Protein AF-A0A0D3L3Y3-F1 (afdb_monomer_lite)

Sequence (234 aa):
LKGGVHLTKD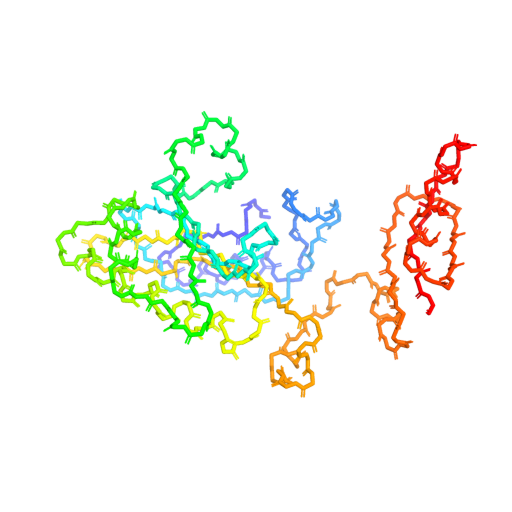PKVVGQLAKQMIGYNLTTKQTPKEGVKVNKVMVAEALNISRETYFAILMDRSCNGPVLVGSPQGGMDIEEVAASSPELIFKEQIDIMEGIKDSQAQRMAENLGFLGHLKNQAADEIKKLYNLFLKIDATQVEVNPFGETPEGQVVCFDAKINFDDNAEFRQKDIFAMDDGSENEPIENEAAKYDLKYIGLDGNIACFVNGAGLAMATCDIIFLNGGKPANFLDL

InterPro domains:
  IPR013650 ATP-grasp fold, succinyl-CoA synthetase-type [PF08442] (3-146)
  IPR013815 ATP-grasp fold, subdomain 1 [G3DSA:3.30.1490.20] (2-55)
  IPR016102 Succinyl-CoA synthetase-like [G3DSA:3.40.50.261] (185-234)
  IPR016102 Succinyl-CoA synthetase-like [SSF52210] (185-234)
  IPR017866 Succinyl-CoA synthetase, beta subunit, conserved site [PS01217] (202-227)

Structure (mmCIF, N/CA/C/O backbone):
data_AF-A0A0D3L3Y3-F1
#
_entry.id   AF-A0A0D3L3Y3-F1
#
loop_
_atom_site.group_PDB
_atom_site.id
_atom_site.type_symbol
_atom_site.label_atom_id
_atom_site.label_alt_id
_atom_site.label_comp_id
_atom_site.label_asym_id
_atom_site.label_entity_id
_atom_site.label_seq_id
_atom_site.pdbx_PDB_ins_code
_atom_site.Cartn_x
_atom_site.Cartn_y
_atom_site.Cartn_z
_atom_site.occupancy
_atom_site.B_iso_or_equiv
_atom_site.auth_seq_id
_atom_site.auth_comp_id
_atom_site.auth_asym_id
_atom_site.auth_atom_id
_atom_site.pdbx_PDB_model_num
ATOM 1 N N . LEU A 1 1 ? -10.870 18.319 -17.284 1.00 74.56 1 LEU A N 1
ATOM 2 C CA . LEU A 1 1 ? -11.394 18.369 -15.900 1.00 74.56 1 LEU A CA 1
ATOM 3 C C . LEU A 1 1 ? -10.220 18.602 -14.946 1.00 74.56 1 LEU A C 1
ATOM 5 O O . LEU A 1 1 ? -9.143 18.108 -15.248 1.00 74.56 1 LEU A O 1
ATOM 9 N N . LYS A 1 2 ? -10.368 19.374 -13.860 1.00 80.12 2 LYS A N 1
ATOM 10 C CA . LYS A 1 2 ? -9.333 19.474 -12.810 1.00 80.12 2 LYS A CA 1
ATOM 11 C C . LYS A 1 2 ? -9.750 18.575 -11.641 1.00 80.12 2 LYS A C 1
ATOM 13 O O . LYS A 1 2 ? -10.842 18.775 -11.121 1.00 80.12 2 LYS A O 1
ATOM 18 N N . GLY A 1 3 ? -8.903 17.617 -11.261 1.00 83.50 3 GLY A N 1
ATOM 19 C CA . GLY A 1 3 ? -9.153 16.660 -10.173 1.00 83.50 3 GLY A CA 1
ATOM 20 C C . GLY A 1 3 ? -9.755 15.329 -10.640 1.00 83.50 3 GLY A C 1
ATOM 21 O O . GLY A 1 3 ? -10.621 15.316 -11.517 1.00 83.50 3 GLY A O 1
ATOM 22 N N . GLY A 1 4 ? -9.281 14.223 -10.054 1.00 90.00 4 GLY A N 1
ATOM 23 C CA . GLY A 1 4 ? -9.746 12.855 -10.330 1.00 90.00 4 GLY A CA 1
ATOM 24 C C . GLY A 1 4 ? -10.924 12.390 -9.463 1.00 90.00 4 GLY A C 1
ATOM 25 O O . GLY A 1 4 ? -11.563 11.401 -9.796 1.00 90.00 4 GLY A O 1
ATOM 26 N N . VAL A 1 5 ? -11.257 13.126 -8.398 1.00 90.94 5 VAL A N 1
ATOM 27 C CA . VAL A 1 5 ? -12.323 12.788 -7.439 1.00 90.94 5 VAL A CA 1
ATOM 28 C C . VAL A 1 5 ? -13.312 13.949 -7.352 1.00 90.94 5 VAL A C 1
ATOM 30 O O . VAL A 1 5 ? -12.899 15.103 -7.234 1.00 90.94 5 VAL A O 1
ATOM 33 N N . HIS A 1 6 ? -14.614 13.659 -7.452 1.00 92.00 6 HIS A N 1
ATOM 34 C CA . HIS A 1 6 ? -15.688 14.662 -7.457 1.00 92.00 6 HIS A CA 1
ATOM 35 C C . HIS A 1 6 ? -16.877 14.191 -6.623 1.00 92.00 6 HIS A C 1
ATOM 37 O O . HIS A 1 6 ? -17.233 13.017 -6.652 1.00 92.00 6 HIS A O 1
ATOM 43 N N . LEU A 1 7 ? -17.537 15.131 -5.944 1.00 91.25 7 LEU A N 1
ATOM 44 C CA . LEU A 1 7 ? -18.747 14.884 -5.162 1.00 91.25 7 LEU A CA 1
ATOM 45 C C . LEU A 1 7 ? -19.957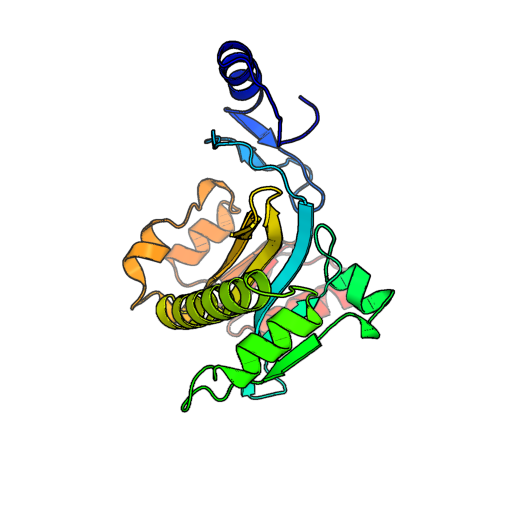 15.526 -5.843 1.00 91.25 7 LEU A C 1
ATOM 47 O O . LEU A 1 7 ? -19.914 16.685 -6.257 1.00 91.25 7 LEU A O 1
ATOM 51 N N . THR A 1 8 ? -21.061 14.790 -5.938 1.00 93.62 8 THR A N 1
ATOM 52 C CA . THR A 1 8 ? -22.335 15.311 -6.443 1.00 93.62 8 THR A CA 1
ATOM 53 C C . THR A 1 8 ? -23.510 14.579 -5.806 1.00 93.62 8 THR A C 1
ATOM 55 O O . THR A 1 8 ? -23.406 13.412 -5.443 1.00 93.62 8 THR A O 1
ATOM 58 N N . LYS A 1 9 ? -24.645 15.273 -5.692 1.00 94.56 9 LYS A N 1
ATOM 59 C CA . LYS A 1 9 ? -25.938 14.684 -5.308 1.00 94.56 9 LYS A CA 1
ATOM 60 C C . LYS A 1 9 ? -26.839 14.405 -6.516 1.00 94.56 9 LYS A C 1
ATOM 62 O O . LYS A 1 9 ? -27.894 13.803 -6.356 1.00 94.56 9 LYS A O 1
ATOM 67 N N . ASP A 1 10 ? -26.450 14.862 -7.709 1.00 96.50 10 ASP A N 1
ATOM 68 C CA . ASP A 1 10 ? -27.207 14.675 -8.949 1.00 96.50 10 ASP A CA 1
ATOM 69 C C . ASP A 1 10 ? -26.568 13.569 -9.812 1.00 96.50 10 ASP A C 1
ATOM 71 O O . ASP A 1 10 ? -25.463 13.769 -10.337 1.00 96.50 10 ASP A O 1
ATOM 75 N N . PRO A 1 11 ? -27.261 12.431 -10.031 1.00 95.88 11 PRO A N 1
ATOM 76 C CA . PRO A 1 11 ? -26.793 11.358 -10.908 1.00 95.88 11 PRO A CA 1
ATOM 77 C C . PRO A 1 11 ? -26.492 11.808 -12.344 1.00 95.88 11 PRO A C 1
ATOM 79 O O . PRO A 1 11 ? -25.648 11.217 -13.016 1.00 95.88 11 PRO A O 1
ATOM 82 N N . LYS A 1 12 ? -27.140 12.870 -12.843 1.00 96.00 12 LYS A N 1
ATOM 83 C CA . LYS A 1 12 ? -26.865 13.392 -14.192 1.00 96.00 12 LYS A CA 1
ATOM 84 C C . LYS A 1 12 ? -25.468 13.996 -14.291 1.00 96.00 12 LYS A C 1
ATOM 86 O O . LYS A 1 12 ? -24.805 13.836 -15.316 1.00 96.00 12 LYS A O 1
ATOM 91 N N . VAL A 1 13 ? -25.014 14.660 -13.229 1.00 96.44 13 VAL A N 1
ATOM 92 C CA . VAL A 1 13 ? -23.669 15.248 -13.156 1.00 96.44 13 VAL A CA 1
ATOM 93 C C . VAL A 1 13 ? -22.605 14.150 -13.155 1.00 96.44 13 VAL A C 1
ATOM 95 O O . VAL A 1 13 ? -21.574 14.322 -13.800 1.00 96.44 13 VAL A O 1
ATOM 98 N N . VAL A 1 14 ? -22.878 12.990 -12.540 1.00 96.69 14 VAL A N 1
ATOM 99 C CA . VAL A 1 14 ? -21.970 11.826 -12.578 1.00 96.69 14 VAL A CA 1
ATOM 100 C C . VAL A 1 14 ? -21.644 11.441 -14.022 1.00 96.69 14 VAL A C 1
ATOM 102 O O . VAL A 1 14 ? -20.475 11.355 -14.386 1.00 96.69 14 VAL A O 1
ATOM 105 N N . GLY A 1 15 ? -22.662 11.295 -14.878 1.00 95.56 15 GLY A N 1
ATOM 106 C CA . GLY A 1 15 ? -22.459 10.954 -16.291 1.00 95.56 15 GLY A CA 1
ATOM 107 C C . GLY A 1 15 ? -21.675 12.016 -17.073 1.00 95.56 15 GLY A C 1
ATOM 108 O O . GLY A 1 15 ? -20.871 11.681 -17.943 1.00 95.56 15 GLY A O 1
ATOM 109 N N . GLN A 1 16 ? -21.866 13.300 -16.751 1.00 96.50 16 GLN A N 1
ATOM 110 C CA . GLN A 1 16 ? -21.129 14.401 -17.381 1.00 96.50 16 GLN A CA 1
ATOM 111 C C . GLN A 1 16 ? -19.646 14.398 -16.995 1.00 96.50 16 GLN A C 1
ATOM 113 O O . GLN A 1 16 ? -18.797 14.590 -17.866 1.00 96.50 16 GLN A O 1
ATOM 118 N N . LEU A 1 17 ? -19.340 14.162 -15.716 1.00 96.75 17 LEU A N 1
ATOM 119 C CA . LEU A 1 17 ? -17.971 14.076 -15.206 1.00 96.75 17 LEU A CA 1
ATOM 120 C C . LEU A 1 17 ? -17.265 12.824 -15.730 1.00 96.75 17 LEU A C 1
ATOM 122 O O . LEU A 1 17 ? -16.177 12.938 -16.289 1.00 96.75 17 LEU A O 1
ATOM 126 N N . ALA A 1 18 ? -17.914 11.658 -15.653 1.00 96.81 18 ALA A N 1
ATOM 127 C CA . ALA A 1 18 ? -17.366 10.393 -16.139 1.00 96.81 18 ALA A CA 1
ATOM 128 C C . ALA A 1 18 ? -16.990 10.462 -17.628 1.00 96.81 18 ALA A C 1
ATOM 130 O O . ALA A 1 18 ? -15.929 9.982 -18.022 1.00 96.81 18 ALA A O 1
ATOM 131 N N . LYS A 1 19 ? -17.802 11.139 -18.453 1.00 96.31 19 LYS A N 1
ATOM 132 C CA . LYS A 1 19 ? -17.510 11.358 -19.880 1.00 96.31 19 LYS A CA 1
ATOM 133 C C . LYS A 1 19 ? -16.250 12.202 -20.126 1.00 96.31 19 LYS A C 1
ATOM 135 O O . LYS A 1 19 ? -15.656 12.097 -21.191 1.00 96.31 19 LYS A O 1
ATOM 140 N N . GLN A 1 20 ? -15.860 13.048 -19.174 1.00 96.06 20 GLN A N 1
ATOM 141 C CA . GLN A 1 20 ? -14.632 13.850 -19.239 1.00 96.06 20 GLN A CA 1
ATOM 142 C C . GLN A 1 20 ? -13.426 13.161 -18.582 1.00 96.06 20 GLN A C 1
ATOM 144 O O . GLN A 1 20 ? -12.341 13.740 -18.574 1.00 96.06 20 GLN A O 1
ATOM 149 N N . MET A 1 21 ? -13.622 11.974 -18.004 1.00 95.50 21 MET A N 1
ATOM 150 C CA . MET A 1 21 ? -12.576 11.173 -17.369 1.00 95.50 21 MET A CA 1
ATOM 151 C C . MET A 1 21 ? -12.223 9.965 -18.234 1.00 95.50 21 MET A C 1
ATOM 153 O O . MET A 1 21 ? -11.079 9.830 -18.652 1.00 95.50 21 MET A O 1
ATOM 157 N N . ILE A 1 22 ? -13.208 9.119 -18.550 1.00 95.31 22 ILE A N 1
ATOM 158 C CA . ILE A 1 22 ? -12.986 7.865 -19.275 1.00 95.31 22 ILE A CA 1
ATOM 159 C C . ILE A 1 22 ? -12.417 8.157 -20.668 1.00 95.31 22 ILE A C 1
ATOM 161 O O . ILE A 1 22 ? -13.007 8.903 -21.452 1.00 95.31 22 ILE A O 1
ATOM 165 N N . GLY A 1 23 ? -11.279 7.538 -20.977 1.00 91.88 23 GLY A N 1
ATOM 166 C CA . GLY A 1 23 ? -10.549 7.691 -22.234 1.00 91.88 23 GLY A CA 1
ATOM 167 C C . GLY A 1 23 ? -9.532 8.836 -22.255 1.00 91.88 23 GLY A C 1
ATOM 168 O O . GLY A 1 23 ? -8.803 8.947 -23.240 1.00 91.88 23 GLY A O 1
ATOM 169 N N . TYR A 1 24 ? -9.454 9.650 -21.199 1.00 93.31 24 TYR A N 1
ATOM 170 C CA . TYR A 1 24 ? -8.456 10.711 -21.031 1.00 93.31 24 TYR A CA 1
ATOM 171 C C . TYR A 1 24 ? -7.352 10.285 -20.053 1.00 93.31 24 TYR A C 1
ATOM 173 O O . TYR A 1 24 ? -7.537 9.353 -19.273 1.00 93.31 24 TYR A O 1
ATOM 181 N N . ASN A 1 25 ? -6.216 10.988 -20.072 1.00 91.81 25 ASN A N 1
ATOM 182 C CA . ASN A 1 25 ? -5.120 10.742 -19.134 1.00 91.81 25 ASN A CA 1
ATOM 183 C C . ASN A 1 25 ? -5.261 11.602 -17.867 1.00 91.81 25 ASN A C 1
ATOM 185 O O . ASN A 1 25 ? -5.532 12.804 -17.951 1.00 91.81 25 ASN A O 1
ATOM 189 N N . LEU A 1 26 ? -5.047 10.992 -16.700 1.00 91.75 26 LEU A N 1
ATOM 190 C CA . LEU A 1 26 ? -4.962 11.644 -15.397 1.00 91.75 26 LEU A CA 1
ATOM 191 C C . LEU A 1 26 ? -3.494 11.781 -14.983 1.00 91.75 26 LEU A C 1
ATOM 193 O O . LEU A 1 26 ? -2.796 10.786 -14.822 1.00 91.75 26 LEU A O 1
ATOM 197 N N . THR A 1 27 ? -3.044 13.015 -14.768 1.00 91.44 27 THR A N 1
ATOM 198 C CA . THR A 1 27 ? -1.709 13.306 -14.229 1.00 91.44 27 THR A CA 1
ATOM 199 C C . THR A 1 27 ? -1.819 13.674 -12.751 1.00 91.44 27 THR A C 1
ATOM 201 O O . THR A 1 27 ? -2.575 14.582 -12.390 1.00 91.44 27 THR A O 1
ATOM 204 N N . THR A 1 28 ? -1.054 13.001 -11.894 1.00 88.06 28 THR A N 1
ATOM 205 C CA . THR A 1 28 ? -0.918 13.295 -10.459 1.00 88.06 28 THR A CA 1
ATOM 206 C C . THR A 1 28 ? 0.550 13.567 -10.111 1.00 88.06 28 THR A C 1
ATOM 208 O O . THR A 1 28 ? 1.414 13.575 -10.985 1.00 88.06 28 THR A O 1
ATOM 211 N N . LYS A 1 29 ? 0.858 13.801 -8.828 1.00 82.69 29 LYS A N 1
ATOM 212 C CA . LYS A 1 29 ? 2.252 13.907 -8.358 1.00 82.69 29 LYS A CA 1
ATOM 213 C C . LYS A 1 29 ? 3.031 12.585 -8.478 1.00 82.69 29 LYS A C 1
ATOM 215 O O . LYS A 1 29 ? 4.252 12.623 -8.436 1.00 82.69 29 LYS A O 1
ATOM 220 N N . GLN A 1 30 ? 2.330 11.454 -8.589 1.00 79.88 30 GLN A N 1
ATOM 221 C CA . GLN A 1 30 ? 2.894 10.098 -8.562 1.00 79.88 30 GLN A CA 1
ATOM 222 C C . GLN A 1 30 ? 2.880 9.407 -9.937 1.00 79.88 30 GLN A C 1
ATOM 224 O O . GLN A 1 30 ? 3.354 8.285 -10.053 1.00 79.88 30 GLN A O 1
ATOM 229 N N . THR A 1 31 ? 2.334 10.043 -10.977 1.00 83.00 31 THR A N 1
ATOM 230 C CA . THR A 1 31 ? 2.311 9.488 -12.341 1.00 83.00 31 THR A CA 1
ATOM 231 C C . THR A 1 31 ? 3.418 10.095 -13.207 1.00 83.00 31 THR A C 1
ATOM 233 O O . THR A 1 31 ? 3.845 11.223 -12.935 1.00 83.00 31 THR A O 1
ATOM 236 N N . PRO A 1 32 ? 3.797 9.446 -14.324 1.00 82.56 32 PRO A N 1
ATOM 237 C CA . PRO A 1 32 ? 4.567 10.084 -15.390 1.00 82.56 32 PRO A CA 1
ATOM 238 C C . PRO A 1 32 ? 3.917 11.384 -15.896 1.00 82.56 32 PRO A C 1
ATOM 240 O O . PRO A 1 32 ? 2.736 11.660 -15.646 1.00 82.56 32 PRO A O 1
ATOM 243 N N . LYS A 1 33 ? 4.676 12.203 -16.637 1.00 86.38 33 LYS A N 1
ATOM 244 C CA . LYS A 1 33 ? 4.215 13.528 -17.109 1.00 86.38 33 LYS A CA 1
ATOM 245 C C . LYS A 1 33 ? 3.010 13.425 -18.046 1.00 86.38 33 LYS A C 1
ATOM 247 O O . LYS A 1 33 ? 2.129 14.280 -18.023 1.00 86.38 33 LYS A O 1
ATOM 252 N N . GLU A 1 34 ? 2.976 12.375 -18.848 1.00 84.31 34 GLU A N 1
ATOM 253 C CA . GLU A 1 34 ? 1.910 11.990 -19.768 1.00 84.31 34 GLU A CA 1
ATOM 254 C C . GLU A 1 34 ? 0.626 11.533 -19.057 1.00 84.31 34 GLU A C 1
ATOM 256 O O . GLU A 1 34 ? -0.438 11.496 -19.684 1.00 84.31 34 GLU A O 1
ATOM 261 N N . GLY A 1 35 ? 0.701 11.259 -17.750 1.00 88.50 35 GLY A N 1
ATOM 262 C CA . GLY A 1 35 ? -0.396 10.734 -16.949 1.00 88.50 35 GLY A CA 1
ATOM 263 C C . GLY A 1 35 ? -0.787 9.309 -17.333 1.00 88.50 35 GLY A C 1
ATOM 264 O O . GLY A 1 35 ? -0.177 8.670 -18.184 1.00 88.50 35 GLY A O 1
ATOM 265 N N . VAL A 1 36 ? -1.850 8.829 -16.703 1.00 86.88 36 VAL A N 1
ATOM 266 C CA . VAL A 1 36 ? -2.345 7.459 -16.841 1.00 86.88 36 VAL A CA 1
ATOM 267 C C . VAL A 1 36 ? -3.725 7.469 -17.483 1.00 86.88 36 VAL A C 1
ATOM 269 O O . VAL A 1 36 ? -4.587 8.262 -17.095 1.00 86.88 36 VAL A O 1
ATOM 272 N N . LYS A 1 37 ? -3.954 6.610 -18.480 1.00 89.38 37 LYS A N 1
ATOM 273 C CA . LYS A 1 37 ? -5.231 6.555 -19.197 1.00 89.38 37 LYS A CA 1
ATOM 274 C C . LYS A 1 37 ? -6.336 5.981 -18.310 1.00 89.38 37 LYS A C 1
ATOM 276 O O . LYS A 1 37 ? -6.319 4.812 -17.953 1.00 89.38 37 LYS A O 1
ATOM 281 N N . VAL A 1 38 ? -7.372 6.772 -18.052 1.00 91.81 38 VAL A N 1
ATOM 282 C CA . VAL A 1 38 ? -8.512 6.354 -17.231 1.00 91.81 38 VAL A CA 1
ATOM 283 C C . VAL A 1 38 ? -9.458 5.478 -18.052 1.00 91.81 38 VAL A C 1
ATOM 285 O O . VAL A 1 38 ? -10.189 5.969 -18.914 1.00 91.81 38 VAL A O 1
ATOM 288 N N . ASN A 1 39 ? -9.483 4.173 -17.780 1.00 90.69 39 ASN A N 1
ATOM 289 C CA . ASN A 1 39 ? -10.382 3.227 -18.459 1.00 90.69 39 ASN A CA 1
ATOM 290 C C . ASN A 1 39 ? -11.685 2.968 -17.684 1.00 90.69 39 ASN A C 1
ATOM 292 O O . ASN A 1 39 ? -12.705 2.610 -18.276 1.00 90.69 39 ASN A O 1
ATOM 296 N N . LYS A 1 40 ? -11.659 3.148 -16.362 1.00 93.19 40 LYS A N 1
ATOM 297 C CA . LYS A 1 40 ? -12.774 2.878 -15.447 1.00 93.19 40 LYS A CA 1
ATOM 298 C C . LYS A 1 40 ? -12.907 4.028 -14.449 1.00 93.19 40 LYS A C 1
ATOM 300 O O . LYS A 1 40 ? -11.932 4.709 -14.151 1.00 93.19 40 LYS A O 1
ATOM 305 N N . VAL A 1 41 ? -14.115 4.231 -13.930 1.00 94.81 41 VAL A N 1
ATOM 306 C CA . VAL A 1 41 ? -14.386 5.153 -12.816 1.00 94.81 41 VAL A CA 1
ATOM 307 C C . VAL A 1 41 ? -15.239 4.439 -11.777 1.00 94.81 41 VAL A C 1
ATOM 309 O O . VAL A 1 41 ? -16.126 3.661 -12.133 1.00 94.81 41 VAL A O 1
ATOM 312 N N . MET A 1 42 ? -14.983 4.712 -10.501 1.00 95.31 42 MET A N 1
ATOM 313 C CA . MET A 1 42 ? -15.793 4.213 -9.396 1.00 95.31 42 MET A CA 1
ATOM 314 C C . MET A 1 42 ? -16.876 5.238 -9.045 1.00 95.31 42 MET A C 1
ATOM 316 O O . MET A 1 42 ? -16.590 6.423 -8.890 1.00 95.31 42 MET A O 1
ATOM 320 N N . VAL A 1 43 ? -18.123 4.781 -8.918 1.00 95.38 43 VAL A N 1
ATOM 321 C CA . VAL A 1 43 ? -19.237 5.578 -8.388 1.00 95.38 43 VAL A CA 1
ATOM 322 C C . VAL A 1 43 ? -19.658 4.936 -7.078 1.00 95.38 43 VAL A C 1
ATOM 324 O O . VAL A 1 43 ? -20.195 3.831 -7.076 1.00 95.38 43 VAL A O 1
ATOM 327 N N . ALA A 1 44 ? -19.379 5.624 -5.977 1.00 92.31 44 ALA A N 1
ATOM 328 C CA . ALA A 1 44 ? -19.600 5.133 -4.627 1.00 92.31 44 ALA A CA 1
ATOM 329 C C . ALA A 1 44 ? -20.472 6.104 -3.826 1.00 92.31 44 ALA A C 1
ATOM 331 O O . ALA A 1 44 ? -20.651 7.268 -4.198 1.00 92.31 44 ALA A O 1
ATOM 332 N N . GLU A 1 45 ? -21.016 5.610 -2.718 1.00 91.62 45 GLU A N 1
ATOM 333 C CA . GLU A 1 45 ? -21.609 6.467 -1.700 1.00 91.62 45 GLU A CA 1
ATOM 334 C C . GLU A 1 45 ? -20.536 7.393 -1.112 1.00 91.62 45 GLU A C 1
ATOM 336 O O . GLU A 1 45 ? -19.452 6.953 -0.733 1.00 91.62 45 GLU A O 1
ATOM 341 N N . ALA A 1 46 ? -20.842 8.689 -1.045 1.00 88.62 46 ALA A N 1
ATOM 342 C CA . ALA A 1 46 ? -19.985 9.661 -0.387 1.00 88.62 46 ALA A CA 1
ATOM 343 C C . ALA A 1 46 ? -20.263 9.645 1.119 1.00 88.62 46 ALA A C 1
ATOM 345 O O . ALA A 1 46 ? -21.225 10.257 1.587 1.00 88.62 46 ALA A O 1
ATOM 346 N N . LEU A 1 47 ? -19.416 8.942 1.864 1.00 89.88 47 LEU A N 1
ATOM 347 C CA . LEU A 1 47 ? -19.444 8.955 3.320 1.00 89.88 47 LEU A CA 1
ATOM 348 C C . LEU A 1 47 ? -18.789 10.235 3.841 1.00 89.88 47 LEU A C 1
ATOM 350 O O . LEU A 1 47 ? -17.732 10.650 3.365 1.00 89.88 47 LEU A O 1
ATOM 354 N N . ASN A 1 48 ? -19.423 10.870 4.826 1.00 90.25 48 ASN A N 1
ATOM 355 C CA . ASN A 1 48 ? -18.798 11.986 5.526 1.00 90.25 48 ASN A CA 1
ATOM 356 C C . ASN A 1 48 ? -17.688 11.456 6.429 1.00 90.25 48 ASN A C 1
ATOM 358 O O . ASN A 1 48 ? -17.863 10.434 7.093 1.00 90.25 48 ASN A O 1
ATOM 362 N N . ILE A 1 49 ? -16.591 12.202 6.506 1.00 91.38 49 ILE A N 1
ATOM 363 C CA . ILE A 1 49 ? -15.464 11.868 7.366 1.00 91.38 49 ILE A CA 1
ATOM 364 C C . ILE A 1 49 ? -15.431 12.875 8.512 1.00 91.38 49 ILE A C 1
ATOM 366 O O . ILE A 1 49 ? -15.293 14.078 8.290 1.00 91.38 49 ILE A O 1
ATOM 370 N N . SER A 1 50 ? -15.631 12.399 9.740 1.00 93.12 50 SER A N 1
ATOM 371 C CA . SER A 1 50 ? -15.529 13.224 10.947 1.00 93.12 50 SER A CA 1
ATOM 372 C C . SER A 1 50 ? -14.088 13.311 11.448 1.00 93.12 50 SER A C 1
ATOM 374 O O . SER A 1 50 ? -13.711 14.321 12.046 1.00 93.12 50 SER A O 1
ATOM 376 N N . ARG A 1 51 ? -13.283 12.270 11.198 1.00 93.75 51 ARG A N 1
ATOM 377 C CA . ARG A 1 51 ? -11.881 12.192 11.613 1.00 93.75 51 ARG A CA 1
ATOM 378 C C . ARG A 1 51 ? -11.083 11.270 10.699 1.00 93.75 51 ARG A C 1
ATOM 380 O O . ARG A 1 51 ? -11.545 10.179 10.376 1.00 93.75 51 ARG A O 1
ATOM 387 N N . GLU A 1 52 ? -9.878 11.698 10.340 1.00 95.75 52 GLU A N 1
ATOM 388 C CA . GLU A 1 52 ? -8.958 10.977 9.456 1.00 95.75 52 GLU A CA 1
ATOM 389 C C . GLU A 1 52 ? -7.689 10.596 10.211 1.00 95.75 52 GLU A C 1
ATOM 391 O O . GLU A 1 52 ? -7.094 11.421 10.902 1.00 95.75 52 GLU A O 1
ATOM 396 N N . THR A 1 53 ? -7.268 9.344 10.064 1.00 98.12 53 THR A N 1
ATOM 397 C CA . THR A 1 53 ? -5.995 8.826 10.570 1.00 98.12 53 THR A CA 1
ATOM 398 C C . THR A 1 53 ? -5.281 8.066 9.459 1.00 98.12 53 THR A C 1
ATOM 400 O O . THR A 1 53 ? -5.881 7.733 8.433 1.00 98.12 53 THR A O 1
ATOM 403 N N . TYR A 1 54 ? -3.999 7.803 9.659 1.00 98.38 54 TYR A N 1
ATOM 404 C CA . TYR A 1 54 ? -3.206 6.939 8.800 1.00 98.38 54 TYR A CA 1
ATOM 405 C C . TYR A 1 54 ? -2.998 5.591 9.487 1.00 98.38 54 TYR A C 1
ATOM 407 O O . TYR A 1 54 ? -2.641 5.545 10.669 1.00 98.38 54 TYR A O 1
ATOM 415 N N . PHE A 1 55 ? -3.151 4.497 8.744 1.00 98.62 55 PHE A N 1
ATOM 416 C CA . PHE A 1 55 ? -2.812 3.163 9.222 1.00 98.62 55 PHE A CA 1
ATOM 417 C C . PHE A 1 55 ? -2.176 2.329 8.112 1.00 98.62 55 PHE A C 1
ATOM 419 O O . PHE A 1 55 ? -2.689 2.273 7.001 1.00 98.62 55 PHE A O 1
ATOM 426 N N . ALA A 1 56 ? -1.092 1.628 8.426 1.00 98.62 56 ALA A N 1
ATOM 427 C CA . ALA A 1 56 ? -0.463 0.681 7.524 1.00 98.62 56 ALA A CA 1
ATOM 428 C C . ALA A 1 56 ? 0.086 -0.549 8.253 1.00 98.62 56 ALA A C 1
ATOM 430 O O . ALA A 1 56 ? 0.380 -0.526 9.449 1.00 98.62 56 ALA A O 1
ATOM 431 N N . ILE A 1 57 ? 0.255 -1.626 7.495 1.00 98.81 57 ILE A N 1
ATOM 432 C CA . ILE A 1 57 ? 0.906 -2.871 7.897 1.00 98.81 57 ILE A CA 1
ATOM 433 C C . ILE A 1 57 ? 1.954 -3.180 6.840 1.00 98.81 57 ILE A C 1
ATOM 435 O O . ILE A 1 57 ? 1.626 -3.200 5.656 1.00 98.81 57 ILE A O 1
ATOM 439 N N . LEU A 1 58 ? 3.193 -3.435 7.251 1.00 98.38 58 LEU A N 1
ATOM 440 C CA . LEU A 1 58 ? 4.261 -3.860 6.346 1.00 98.38 58 LEU A CA 1
ATOM 441 C C . LEU A 1 58 ? 5.196 -4.870 7.015 1.00 98.38 58 LEU A C 1
ATOM 443 O O . LEU A 1 58 ? 5.237 -4.972 8.243 1.00 98.38 58 LEU A O 1
ATOM 447 N N . MET A 1 59 ? 5.979 -5.593 6.212 1.00 96.94 59 MET A N 1
ATOM 448 C CA . MET A 1 59 ? 7.106 -6.384 6.720 1.00 96.94 59 MET A CA 1
ATOM 449 C C . MET A 1 59 ? 8.307 -5.474 7.012 1.00 96.94 59 MET A C 1
ATOM 451 O O . MET A 1 59 ? 8.954 -4.968 6.092 1.00 96.94 59 MET A O 1
ATOM 455 N N . ASP A 1 60 ? 8.645 -5.287 8.289 1.00 94.94 60 ASP A N 1
ATOM 456 C CA . ASP A 1 60 ? 9.793 -4.477 8.698 1.00 94.94 60 ASP A CA 1
ATOM 457 C C . ASP A 1 60 ? 11.071 -5.326 8.723 1.00 94.94 60 ASP A C 1
ATOM 459 O O . ASP A 1 60 ? 11.219 -6.275 9.501 1.00 94.94 60 ASP A O 1
ATOM 463 N N . ARG A 1 61 ? 12.029 -4.955 7.870 1.00 92.56 61 ARG A N 1
ATOM 464 C CA . ARG A 1 61 ? 13.314 -5.657 7.730 1.00 92.56 61 ARG A CA 1
ATOM 465 C C . ARG A 1 61 ? 14.220 -5.533 8.957 1.00 92.56 61 ARG A C 1
ATOM 467 O O . ARG A 1 61 ? 15.073 -6.388 9.156 1.00 92.56 61 ARG A O 1
ATOM 474 N N . SER A 1 62 ? 14.062 -4.490 9.768 1.00 93.75 62 SER A N 1
ATOM 475 C CA . SER A 1 62 ? 14.860 -4.297 10.986 1.00 93.75 62 SER A CA 1
ATOM 476 C C . SER A 1 62 ? 14.334 -5.157 12.134 1.00 93.75 62 SER A C 1
ATOM 478 O O . SER A 1 62 ? 15.106 -5.601 12.981 1.00 93.75 62 SER A O 1
ATOM 480 N N . CYS A 1 63 ? 13.021 -5.395 12.155 1.00 92.25 63 CYS A N 1
ATOM 481 C CA . CYS A 1 63 ? 12.346 -6.167 13.198 1.00 92.25 63 CYS A CA 1
ATOM 482 C C . CYS A 1 63 ? 12.147 -7.644 12.821 1.00 92.25 63 CYS A C 1
ATOM 484 O O . CYS A 1 63 ? 11.809 -8.446 13.685 1.00 92.25 63 CYS A O 1
ATOM 486 N N . ASN A 1 64 ? 12.388 -8.010 11.556 1.00 96.00 64 ASN A N 1
ATOM 487 C CA . ASN A 1 64 ? 12.185 -9.352 11.000 1.00 96.00 64 ASN A CA 1
ATOM 488 C C . ASN A 1 64 ? 10.742 -9.863 11.142 1.00 96.00 64 ASN A C 1
ATOM 490 O O . ASN A 1 64 ? 10.517 -11.040 11.423 1.00 96.00 64 ASN A O 1
ATOM 494 N N . GLY A 1 65 ? 9.758 -8.987 10.947 1.00 96.94 65 GLY A N 1
ATOM 495 C CA . GLY A 1 65 ? 8.353 -9.367 11.052 1.00 96.94 65 GLY A CA 1
ATOM 496 C C . GLY A 1 65 ? 7.384 -8.242 10.697 1.00 96.94 65 GLY A C 1
ATOM 497 O O . GLY A 1 65 ? 7.816 -7.131 10.372 1.00 96.94 65 GLY A O 1
ATOM 498 N N . PRO A 1 66 ? 6.069 -8.518 10.749 1.00 98.56 66 PRO A N 1
ATOM 499 C CA . PRO A 1 66 ? 5.055 -7.511 10.487 1.00 98.56 66 PRO A CA 1
ATOM 500 C C . PRO A 1 66 ? 5.096 -6.388 11.529 1.00 98.56 66 PRO A C 1
ATOM 502 O O . PRO A 1 66 ? 5.225 -6.633 12.731 1.00 98.56 66 PRO A O 1
ATOM 505 N N . VAL A 1 67 ? 4.921 -5.151 11.077 1.00 98.69 67 VAL A N 1
ATOM 506 C CA . VAL A 1 67 ? 4.794 -3.970 11.935 1.00 98.69 67 VAL A CA 1
ATOM 507 C C . VAL A 1 67 ? 3.548 -3.201 11.532 1.00 98.69 67 VAL A C 1
ATOM 509 O O . VAL A 1 67 ? 3.348 -2.901 10.355 1.00 98.69 67 VAL A O 1
ATOM 512 N N . LEU A 1 68 ? 2.719 -2.868 12.520 1.00 98.75 68 LEU A N 1
ATOM 513 C CA . LEU A 1 68 ? 1.669 -1.870 12.353 1.00 98.75 68 LEU A CA 1
ATOM 514 C C . LEU A 1 68 ? 2.311 -0.492 12.473 1.00 98.75 68 LEU A C 1
ATOM 516 O O . LEU A 1 68 ? 3.031 -0.240 13.440 1.00 98.75 68 LEU A O 1
ATOM 520 N N . VAL A 1 69 ? 2.017 0.402 11.541 1.00 98.56 69 VAL A N 1
ATOM 521 C CA . VAL A 1 69 ? 2.426 1.806 11.569 1.00 98.56 69 VAL A CA 1
ATOM 522 C C . VAL A 1 69 ? 1.166 2.654 11.531 1.00 98.56 69 VAL A C 1
ATOM 524 O O . VAL A 1 69 ? 0.301 2.434 10.692 1.00 98.56 69 VAL A O 1
ATOM 527 N N . GLY A 1 70 ? 1.037 3.613 12.439 1.00 98.44 70 GLY A N 1
ATOM 528 C CA . GLY A 1 70 ? -0.155 4.446 12.514 1.00 98.44 70 GLY A CA 1
ATOM 529 C C . GLY A 1 70 ? 0.149 5.874 12.930 1.00 98.44 70 GLY A C 1
ATOM 530 O O . GLY A 1 70 ? 1.089 6.113 13.687 1.00 98.44 70 GLY A O 1
ATOM 531 N N . SER A 1 71 ? -0.666 6.815 12.459 1.00 98.50 71 SER A N 1
ATOM 532 C CA . SER A 1 71 ? -0.629 8.206 12.906 1.00 98.50 71 SER A CA 1
ATOM 533 C C . SER A 1 71 ? -2.033 8.789 13.062 1.00 98.50 71 SER A C 1
ATOM 535 O O . SER A 1 71 ? -2.871 8.582 12.183 1.00 98.50 71 SER A O 1
ATOM 537 N N . PRO A 1 72 ? -2.314 9.568 14.125 1.00 97.50 72 PRO A N 1
ATOM 538 C CA . PRO A 1 72 ? -3.551 10.336 14.217 1.00 97.50 72 PRO A CA 1
ATOM 539 C C . PRO A 1 72 ? -3.636 11.463 13.169 1.00 97.50 72 PRO A C 1
ATOM 541 O O . PRO A 1 72 ? -4.699 12.061 13.035 1.00 97.50 72 PRO A O 1
ATOM 544 N N . GLN A 1 73 ? -2.553 11.763 12.437 1.00 93.75 73 GLN A N 1
ATOM 545 C CA . GLN A 1 73 ? -2.561 12.662 11.280 1.00 93.75 73 GLN A CA 1
ATOM 546 C C . GLN A 1 73 ? -2.786 11.863 9.987 1.00 93.75 73 GLN A C 1
ATOM 548 O O . GLN A 1 73 ? -1.841 11.358 9.386 1.00 93.75 73 GLN A O 1
ATOM 553 N N . GLY A 1 74 ? -4.051 11.718 9.584 1.00 89.94 74 GLY A N 1
ATOM 554 C CA . GLY A 1 74 ? -4.435 11.129 8.295 1.00 89.94 74 GLY A CA 1
ATOM 555 C C . GLY A 1 74 ? -4.608 12.159 7.177 1.00 89.94 74 GLY A C 1
ATOM 556 O O . GLY A 1 74 ? -4.512 13.364 7.405 1.00 89.94 74 GLY A O 1
ATOM 557 N N . GLY A 1 75 ? -4.882 11.677 5.962 1.00 83.75 75 GLY A N 1
ATOM 558 C CA . GLY A 1 75 ? -5.197 12.521 4.801 1.00 83.75 75 GLY A CA 1
ATOM 559 C C . GLY A 1 75 ? -3.987 13.227 4.175 1.00 83.75 75 GLY A C 1
ATOM 560 O O . GLY A 1 75 ? -4.147 14.074 3.295 1.00 83.75 75 GLY A O 1
ATOM 561 N N . MET A 1 76 ? -2.775 12.884 4.615 1.00 86.12 76 MET A N 1
ATOM 562 C CA . MET A 1 76 ? -1.510 13.422 4.114 1.00 86.12 76 MET A CA 1
ATOM 563 C C . MET A 1 76 ? -0.470 12.321 3.907 1.00 86.12 76 MET A C 1
ATOM 565 O O . MET A 1 76 ? -0.706 11.164 4.256 1.00 86.12 76 MET A O 1
ATOM 569 N N . ASP A 1 77 ? 0.651 12.698 3.294 1.00 87.94 77 ASP A N 1
ATOM 570 C CA . ASP A 1 77 ? 1.775 11.808 3.011 1.00 87.94 77 ASP A CA 1
ATOM 571 C C . ASP A 1 77 ? 2.471 11.404 4.315 1.00 87.94 77 ASP A C 1
ATOM 573 O O . ASP A 1 77 ? 2.816 12.267 5.131 1.00 87.94 77 ASP A O 1
ATOM 577 N N . ILE A 1 78 ? 2.664 10.106 4.547 1.00 91.44 78 ILE A N 1
ATOM 578 C CA . ILE A 1 78 ? 3.179 9.633 5.839 1.00 91.44 78 ILE A CA 1
ATOM 579 C C . ILE A 1 78 ? 4.655 9.997 6.026 1.00 91.44 78 ILE A C 1
ATOM 581 O O . ILE A 1 78 ? 5.107 10.240 7.146 1.00 91.44 78 ILE A O 1
ATOM 585 N N . GLU A 1 79 ? 5.402 10.107 4.932 1.00 90.25 79 GLU A N 1
ATOM 586 C CA . GLU A 1 79 ? 6.785 10.567 4.892 1.00 90.25 79 GLU A CA 1
ATOM 587 C C . GLU A 1 79 ? 6.908 12.025 5.349 1.00 90.25 79 GLU A C 1
ATOM 589 O O . GLU A 1 79 ? 7.871 12.375 6.036 1.00 90.25 79 GLU A O 1
ATOM 594 N N . GLU A 1 80 ? 5.923 12.870 5.022 1.00 91.06 80 GLU A N 1
ATOM 595 C CA . GLU A 1 80 ? 5.869 14.255 5.495 1.00 91.06 80 GLU A CA 1
ATOM 596 C C . GLU A 1 80 ? 5.674 14.290 7.015 1.00 91.06 80 GLU A C 1
ATOM 598 O O . GLU A 1 80 ? 6.441 14.960 7.708 1.00 91.06 80 GLU A O 1
ATOM 603 N N . VAL A 1 81 ? 4.739 13.490 7.545 1.00 92.50 81 VAL A N 1
ATOM 604 C CA . VAL A 1 81 ? 4.511 13.366 8.997 1.00 92.50 81 VAL A CA 1
ATOM 605 C C . VAL A 1 81 ? 5.759 12.843 9.705 1.00 92.50 81 VAL A C 1
ATOM 607 O O . VAL A 1 81 ? 6.159 13.382 10.735 1.00 92.50 81 VAL A O 1
ATOM 610 N N . ALA A 1 82 ? 6.424 11.831 9.147 1.00 92.62 82 ALA A N 1
ATOM 611 C CA . ALA A 1 82 ? 7.654 11.288 9.714 1.00 92.62 82 ALA A CA 1
ATOM 612 C C . ALA A 1 82 ? 8.793 12.325 9.760 1.00 92.62 82 ALA A C 1
ATOM 614 O O . ALA A 1 82 ? 9.625 12.278 10.668 1.00 92.62 82 ALA A O 1
ATOM 615 N N . ALA A 1 83 ? 8.833 13.264 8.811 1.00 93.69 83 ALA A N 1
ATOM 616 C CA . ALA A 1 83 ? 9.821 14.338 8.780 1.00 93.69 83 ALA A CA 1
ATOM 617 C C . ALA A 1 83 ? 9.468 15.511 9.712 1.00 93.69 83 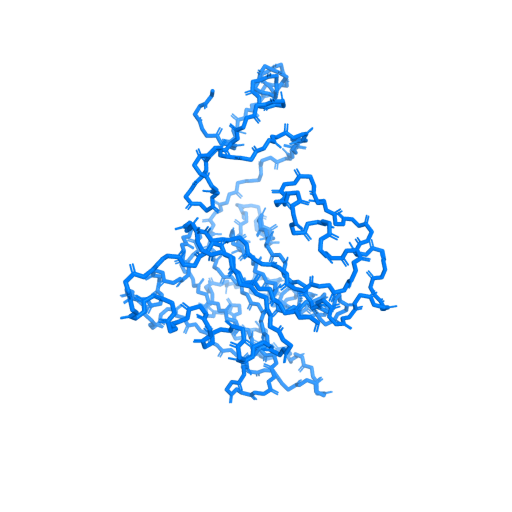ALA A C 1
ATOM 619 O O . ALA A 1 83 ? 10.363 16.071 10.348 1.00 93.69 83 ALA A O 1
ATOM 620 N N . SER A 1 84 ? 8.191 15.904 9.788 1.00 95.00 84 SER A N 1
ATOM 621 C CA . SER A 1 84 ? 7.754 17.092 10.535 1.00 95.00 84 SER A CA 1
ATOM 622 C C . SER A 1 84 ? 7.367 16.814 11.986 1.00 95.00 84 SER A C 1
ATOM 624 O O . SER A 1 84 ? 7.560 17.675 12.844 1.00 95.00 84 SER A O 1
ATOM 626 N N . SER A 1 85 ? 6.786 15.645 12.255 1.00 95.25 85 SER A N 1
ATOM 627 C CA . SER A 1 85 ? 6.175 15.271 13.538 1.00 95.25 85 SER A CA 1
ATOM 628 C C . SER A 1 85 ? 6.354 13.769 13.824 1.00 95.25 85 SER A C 1
ATOM 630 O O . SER A 1 85 ? 5.371 13.036 13.969 1.00 95.25 85 SER A O 1
ATOM 632 N N . PRO A 1 86 ? 7.606 13.271 13.899 1.00 95.31 86 PRO A N 1
ATOM 633 C CA . PRO A 1 86 ? 7.900 11.847 14.085 1.00 95.31 86 PRO A CA 1
ATOM 634 C C . PRO A 1 86 ? 7.287 11.249 15.360 1.00 95.31 86 PRO A C 1
ATOM 636 O O . PRO A 1 86 ? 7.037 10.047 15.417 1.00 95.31 86 PRO A O 1
ATOM 639 N N . GLU A 1 87 ? 7.019 12.062 16.383 1.00 97.06 87 GLU A N 1
ATOM 640 C CA . GLU A 1 87 ? 6.346 11.664 17.622 1.00 97.06 87 GLU A CA 1
ATOM 641 C C . GLU A 1 87 ? 4.884 11.241 17.428 1.00 97.06 87 GLU A C 1
ATOM 643 O O . GLU A 1 87 ? 4.315 10.591 18.305 1.00 97.06 87 GLU A O 1
ATOM 648 N N . LEU A 1 88 ? 4.281 11.592 16.289 1.00 97.38 88 LEU A N 1
ATOM 649 C CA . LEU A 1 88 ? 2.933 11.181 15.904 1.00 97.38 88 LEU A CA 1
ATOM 650 C C . LEU A 1 88 ? 2.931 9.884 15.088 1.00 97.38 88 LEU A C 1
ATOM 652 O O . LEU A 1 88 ? 1.868 9.461 14.635 1.00 97.38 88 LEU A O 1
ATOM 656 N N . ILE A 1 89 ? 4.088 9.243 14.898 1.00 98.00 89 ILE A N 1
ATOM 657 C CA . ILE A 1 89 ? 4.201 7.929 14.265 1.00 98.00 89 ILE A CA 1
ATOM 658 C C . ILE A 1 89 ? 4.322 6.857 15.345 1.00 98.00 89 ILE A C 1
ATOM 660 O O . ILE A 1 89 ? 5.339 6.724 16.027 1.00 98.00 89 ILE A O 1
ATOM 664 N N . PHE A 1 90 ? 3.291 6.032 15.455 1.00 98.56 90 PHE A N 1
ATOM 665 C CA . PHE A 1 90 ? 3.249 4.906 16.374 1.00 98.56 90 PHE A CA 1
ATOM 666 C C . PHE A 1 90 ? 3.545 3.610 15.631 1.00 98.56 90 PHE A C 1
ATOM 668 O O . PHE A 1 90 ? 3.099 3.413 14.499 1.00 98.56 90 PHE A O 1
ATOM 675 N N . LYS A 1 91 ? 4.291 2.712 16.280 1.00 98.50 91 LYS A N 1
ATOM 676 C CA . LYS A 1 91 ? 4.641 1.403 15.726 1.00 98.50 91 LYS A CA 1
ATOM 677 C C . LYS A 1 91 ? 4.345 0.287 16.717 1.00 98.50 91 LYS A C 1
ATOM 679 O O . LYS A 1 91 ? 4.705 0.392 17.885 1.00 98.50 91 LYS A O 1
ATOM 684 N N . GLU A 1 92 ? 3.752 -0.800 16.234 1.00 98.56 92 GLU A N 1
ATOM 685 C CA . GLU A 1 92 ? 3.563 -2.043 16.989 1.00 98.56 92 GLU A CA 1
ATOM 686 C C . GLU A 1 92 ? 4.181 -3.204 16.210 1.00 98.56 92 GLU A C 1
ATOM 688 O O . GLU A 1 92 ? 3.716 -3.542 15.123 1.00 98.56 92 GLU A O 1
ATOM 693 N N . GLN A 1 93 ? 5.224 -3.821 16.765 1.00 98.56 93 GLN A N 1
ATOM 694 C CA . GLN A 1 93 ? 5.811 -5.036 16.199 1.00 98.56 93 GLN A CA 1
ATOM 695 C C . GLN A 1 93 ? 4.920 -6.235 16.512 1.00 98.56 93 GLN A C 1
ATOM 697 O O . GLN A 1 93 ? 4.512 -6.422 17.662 1.00 98.56 93 GLN A O 1
ATOM 702 N N . ILE A 1 94 ? 4.634 -7.048 15.500 1.00 98.50 94 ILE A N 1
ATOM 703 C CA . ILE A 1 94 ? 3.815 -8.250 15.623 1.00 98.50 94 ILE A CA 1
ATOM 704 C C . ILE A 1 94 ? 4.702 -9.479 15.449 1.00 98.50 94 ILE A C 1
ATOM 706 O O . ILE A 1 94 ? 5.452 -9.590 14.482 1.00 98.50 94 ILE A O 1
ATOM 710 N N . ASP A 1 95 ? 4.589 -10.424 16.377 1.00 98.25 95 ASP A N 1
ATOM 711 C CA . ASP A 1 95 ? 5.176 -11.746 16.203 1.00 98.25 95 ASP A CA 1
ATOM 712 C C . ASP A 1 95 ? 4.348 -12.522 15.168 1.00 98.25 95 ASP A C 1
ATOM 714 O O . ASP A 1 95 ? 3.131 -12.656 15.305 1.00 98.25 95 ASP A O 1
ATOM 718 N N . ILE A 1 96 ? 4.992 -13.007 14.107 1.00 97.81 96 ILE A N 1
ATOM 719 C CA . ILE A 1 96 ? 4.298 -13.669 12.994 1.00 97.81 96 ILE A CA 1
ATOM 720 C C . ILE A 1 96 ? 3.735 -15.049 13.366 1.00 97.81 96 ILE A C 1
ATOM 722 O O . ILE A 1 96 ? 2.801 -15.519 12.721 1.00 97.81 96 ILE A O 1
ATOM 726 N N . MET A 1 97 ? 4.288 -15.700 14.392 1.00 97.62 97 MET A N 1
ATOM 727 C CA . MET A 1 97 ? 3.852 -17.019 14.853 1.00 97.62 97 MET A CA 1
ATOM 728 C C . MET A 1 97 ? 2.678 -16.902 15.826 1.00 97.62 97 MET A C 1
ATOM 730 O O . MET A 1 97 ? 1.759 -17.718 15.779 1.00 97.62 97 MET A O 1
ATOM 734 N N . GLU A 1 98 ? 2.695 -15.898 16.703 1.00 97.94 98 GLU A N 1
ATOM 735 C CA . GLU A 1 98 ? 1.598 -15.632 17.640 1.00 97.94 98 GLU A CA 1
ATOM 736 C C . GLU A 1 98 ? 0.428 -14.886 16.982 1.00 97.94 98 GLU A C 1
ATOM 738 O O . GLU A 1 98 ? -0.727 -15.093 17.359 1.00 97.94 98 GLU A O 1
ATOM 743 N N . GLY A 1 99 ? 0.720 -14.031 16.000 1.00 98.31 99 GLY A N 1
ATOM 744 C CA . GLY A 1 99 ? -0.247 -13.148 15.361 1.00 98.31 99 GLY A CA 1
ATOM 745 C C . GLY A 1 99 ? -0.550 -11.881 16.167 1.00 98.31 99 GLY A C 1
ATOM 746 O O . GLY A 1 99 ? -0.038 -11.651 17.267 1.00 98.31 99 GLY A O 1
ATOM 747 N N . ILE A 1 100 ? -1.407 -11.024 15.605 1.00 98.56 100 ILE A N 1
ATOM 748 C CA . ILE A 1 100 ? -1.830 -9.783 16.262 1.00 98.56 100 ILE A CA 1
ATOM 749 C C . ILE A 1 100 ? -2.637 -10.065 17.538 1.00 98.56 100 ILE A C 1
ATOM 751 O O . ILE A 1 100 ? -3.637 -10.784 17.528 1.00 98.56 100 ILE A O 1
ATOM 755 N N . LYS A 1 101 ? -2.238 -9.438 18.648 1.00 98.62 101 LYS A N 1
ATOM 756 C CA . LYS A 1 101 ? -2.954 -9.513 19.928 1.00 98.62 101 LYS A CA 1
ATOM 757 C C . LYS A 1 101 ? -3.972 -8.388 20.055 1.00 98.62 101 LYS A C 1
ATOM 759 O O . LYS A 1 101 ? -3.724 -7.255 19.640 1.00 98.62 101 LYS A O 1
ATOM 764 N N . ASP A 1 102 ? -5.063 -8.657 20.772 1.00 98.56 102 ASP A N 1
ATOM 765 C CA . ASP A 1 102 ? -6.064 -7.636 21.107 1.00 98.56 102 ASP A CA 1
ATOM 766 C C . ASP A 1 102 ? -5.439 -6.414 21.793 1.00 98.56 102 ASP A C 1
ATOM 768 O O . ASP A 1 102 ? -5.804 -5.282 21.491 1.00 98.56 102 ASP A O 1
ATOM 772 N N . SER A 1 103 ? -4.452 -6.612 22.672 1.00 98.69 103 SER A N 1
ATOM 773 C CA . SER A 1 103 ? -3.777 -5.508 23.364 1.00 98.69 103 SER A CA 1
ATOM 774 C C . SER A 1 103 ? -2.969 -4.600 22.428 1.00 98.69 103 SER A C 1
ATOM 776 O O . SER A 1 103 ? -2.876 -3.404 22.697 1.00 98.69 103 SER A O 1
ATOM 778 N N . GLN A 1 104 ? -2.405 -5.137 21.340 1.00 98.81 104 GLN A N 1
ATOM 779 C CA . GLN A 1 104 ? -1.681 -4.362 20.325 1.00 98.81 104 GLN A CA 1
ATOM 780 C C . GLN A 1 104 ? -2.660 -3.563 19.466 1.00 98.81 104 GLN A C 1
ATOM 782 O O . GLN A 1 104 ? -2.497 -2.356 19.310 1.00 98.81 104 GLN A O 1
ATOM 787 N N . ALA A 1 105 ? -3.730 -4.210 18.992 1.00 98.81 105 ALA A N 1
ATOM 788 C CA . ALA A 1 105 ? -4.767 -3.549 18.204 1.00 98.81 105 ALA A CA 1
ATOM 789 C C . ALA A 1 105 ? -5.458 -2.420 18.991 1.00 98.81 105 ALA A C 1
ATOM 791 O O . ALA A 1 105 ? -5.642 -1.320 18.476 1.00 98.81 105 ALA A O 1
ATOM 792 N N . GLN A 1 106 ? -5.777 -2.661 20.266 1.00 98.75 106 GLN A N 1
ATOM 793 C CA . GLN A 1 106 ? -6.381 -1.667 21.159 1.00 98.75 106 GLN A CA 1
ATOM 794 C C . GLN A 1 106 ? -5.451 -0.479 21.427 1.00 98.75 106 GLN A C 1
ATOM 796 O O . GLN A 1 106 ? -5.909 0.662 21.448 1.00 98.75 106 GLN A O 1
ATOM 801 N N . ARG A 1 107 ? -4.151 -0.727 21.623 1.00 98.75 107 ARG A N 1
ATOM 802 C CA . ARG A 1 107 ? -3.162 0.338 21.829 1.00 98.75 107 ARG A CA 1
ATOM 803 C C . ARG A 1 107 ? -2.956 1.169 20.565 1.00 98.75 107 ARG A C 1
ATOM 805 O O . ARG A 1 107 ? -2.929 2.390 20.662 1.00 98.75 107 ARG A O 1
ATOM 812 N N . MET A 1 108 ? -2.896 0.537 19.391 1.00 98.81 108 MET A N 1
ATOM 813 C CA . MET A 1 108 ? -2.840 1.262 18.120 1.00 98.81 108 MET A CA 1
ATOM 814 C C . MET A 1 108 ? -4.098 2.115 17.914 1.00 98.81 108 MET A C 1
ATOM 816 O O . MET A 1 108 ? -3.979 3.306 17.657 1.00 98.81 108 MET A O 1
ATOM 820 N N . ALA A 1 109 ? -5.296 1.559 18.112 1.00 98.75 109 ALA A N 1
ATOM 821 C CA . ALA A 1 109 ? -6.545 2.316 17.999 1.00 98.75 109 ALA A CA 1
ATOM 822 C C . ALA A 1 109 ? -6.588 3.539 18.939 1.00 98.75 109 ALA A C 1
ATOM 824 O O . ALA A 1 109 ? -7.039 4.612 18.544 1.00 98.75 109 ALA A O 1
ATOM 825 N N . GLU A 1 110 ? -6.083 3.410 20.167 1.00 98.62 110 GLU A N 1
ATOM 826 C CA . GLU A 1 110 ? -5.977 4.533 21.106 1.00 98.62 110 GLU A CA 1
ATOM 827 C C . GLU A 1 110 ? -4.960 5.587 20.664 1.00 98.62 110 GLU A C 1
ATOM 829 O O . GLU A 1 110 ? -5.276 6.773 20.689 1.00 98.62 110 GLU A O 1
ATOM 834 N N . ASN A 1 111 ? -3.774 5.172 20.213 1.00 98.56 111 ASN A N 1
ATOM 835 C CA . ASN A 1 111 ? -2.743 6.079 19.697 1.00 98.56 111 ASN A CA 1
ATOM 836 C C . ASN A 1 111 ? -3.209 6.836 18.446 1.00 98.56 111 ASN A C 1
ATOM 838 O O . ASN A 1 111 ? -2.888 8.007 18.257 1.00 98.56 111 ASN A O 1
ATOM 842 N N . LEU A 1 112 ? -4.017 6.176 17.616 1.00 98.50 112 LEU A N 1
ATOM 843 C CA . LEU A 1 112 ? -4.698 6.793 16.487 1.00 98.50 112 LEU A CA 1
ATOM 844 C C . LEU A 1 112 ? -5.827 7.732 16.923 1.00 98.50 112 LEU A C 1
ATOM 846 O O . LEU A 1 112 ? -6.384 8.403 16.069 1.00 98.50 112 LEU A O 1
ATOM 850 N N . GLY A 1 113 ? -6.183 7.806 18.207 1.00 97.81 113 GLY A N 1
ATOM 851 C CA . GLY A 1 113 ? -7.170 8.740 18.750 1.00 97.81 113 GLY A CA 1
ATOM 852 C C . GLY A 1 113 ? -8.620 8.250 18.730 1.00 97.81 113 GLY A C 1
ATOM 853 O O . GLY A 1 113 ? -9.521 9.056 18.957 1.00 97.81 113 GLY A O 1
ATOM 854 N N . PHE A 1 114 ? -8.874 6.962 18.469 1.00 98.25 114 PHE A N 1
ATOM 855 C CA . PHE A 1 114 ? -10.228 6.404 18.555 1.00 98.25 114 PHE A CA 1
ATOM 856 C C . PHE A 1 114 ? -10.634 6.238 20.026 1.00 98.25 114 PHE A C 1
ATOM 858 O O . PHE A 1 114 ? -9.858 5.750 20.852 1.00 98.25 114 PHE A O 1
ATOM 865 N N . LEU A 1 115 ? -11.875 6.603 20.362 1.00 96.19 115 LEU A N 1
ATOM 866 C CA . LEU A 1 115 ? -12.390 6.598 21.738 1.00 96.19 115 LEU A CA 1
ATOM 867 C C . LEU A 1 115 ? -13.657 5.744 21.880 1.00 96.19 115 LEU A C 1
ATOM 869 O O . LEU A 1 115 ? -14.364 5.469 20.913 1.00 96.19 115 LEU A O 1
ATOM 873 N N . GLY A 1 116 ? -13.969 5.326 23.110 1.00 97.00 116 GLY A N 1
ATOM 874 C CA . GLY A 1 116 ? -15.230 4.645 23.429 1.00 97.00 116 GLY A CA 1
ATOM 875 C C . GLY A 1 116 ? -15.468 3.377 22.602 1.00 97.00 116 GLY A C 1
ATOM 876 O O . GLY A 1 116 ? -14.596 2.513 22.506 1.00 97.00 116 GLY A O 1
ATOM 877 N N . HIS A 1 117 ? -16.660 3.246 22.009 1.00 97.56 117 HIS A N 1
ATOM 878 C CA . HIS A 1 117 ? -16.987 2.093 21.163 1.00 97.56 117 HIS A CA 1
ATOM 879 C C . HIS A 1 117 ? -16.201 2.085 19.844 1.00 97.56 117 HIS A C 1
ATOM 881 O O . HIS A 1 117 ? -15.895 1.004 19.344 1.00 97.56 117 HIS A O 1
ATOM 887 N N . LEU A 1 118 ? -15.810 3.256 19.327 1.00 98.25 118 LEU A N 1
ATOM 888 C CA . LEU A 1 118 ? -15.020 3.383 18.098 1.00 98.25 118 LEU A CA 1
ATOM 889 C C . LEU A 1 118 ? -13.610 2.834 18.270 1.00 98.25 118 LEU A C 1
ATOM 891 O O . LEU A 1 118 ? -13.087 2.225 17.346 1.00 98.25 118 LEU A O 1
ATOM 895 N N . LYS A 1 119 ? -13.024 2.946 19.469 1.00 98.62 119 LYS A N 1
ATOM 896 C CA . LYS A 1 119 ? -11.745 2.290 19.788 1.00 98.62 119 LYS A CA 1
ATOM 897 C C . LYS A 1 119 ? -11.823 0.777 19.578 1.00 98.62 119 LYS A C 1
ATOM 899 O O . LYS A 1 119 ? -10.946 0.190 18.950 1.00 98.62 119 LYS A O 1
ATOM 904 N N . ASN A 1 120 ? -12.896 0.150 20.064 1.00 98.50 120 ASN A N 1
ATOM 905 C CA . ASN A 1 120 ? -13.102 -1.290 19.905 1.00 98.50 120 ASN A CA 1
ATOM 906 C C . ASN A 1 120 ? -13.351 -1.671 18.443 1.00 98.50 120 ASN A C 1
ATOM 908 O O . ASN A 1 120 ? -12.831 -2.687 17.989 1.00 98.50 120 ASN A O 1
ATOM 912 N N . GLN A 1 121 ? -14.111 -0.855 17.708 1.00 98.62 121 GLN A N 1
ATOM 913 C CA . GLN A 1 121 ? -14.360 -1.083 16.286 1.00 98.62 121 GLN A CA 1
ATOM 914 C C . GLN A 1 121 ? -13.075 -0.936 15.458 1.00 98.62 121 GLN A C 1
ATOM 916 O O . GLN A 1 121 ? -12.779 -1.800 14.642 1.00 98.62 121 GLN A O 1
ATOM 921 N N . ALA A 1 122 ? -12.265 0.093 15.717 1.00 98.69 122 ALA A N 1
ATOM 922 C CA . ALA A 1 122 ? -10.980 0.287 15.054 1.00 98.69 122 ALA A CA 1
ATOM 923 C C . ALA A 1 122 ? -10.002 -0.849 15.363 1.00 98.69 122 ALA A C 1
ATOM 925 O O . ALA A 1 122 ? -9.357 -1.362 14.455 1.00 98.69 122 ALA A O 1
ATOM 926 N N . ALA A 1 123 ? -9.929 -1.302 16.618 1.00 98.81 123 ALA A N 1
ATOM 927 C CA . ALA A 1 123 ? -9.118 -2.461 16.980 1.00 98.81 123 ALA A CA 1
ATOM 928 C C . ALA A 1 123 ? -9.574 -3.740 16.252 1.00 98.81 123 ALA A C 1
ATOM 930 O O . ALA A 1 123 ? -8.741 -4.561 15.870 1.00 98.81 123 ALA A O 1
ATOM 931 N N . ASP A 1 124 ? -10.879 -3.922 16.043 1.00 98.75 124 ASP A N 1
ATOM 932 C CA . ASP A 1 124 ? -11.411 -5.042 15.264 1.00 98.75 124 ASP A CA 1
ATOM 933 C C . ASP A 1 124 ? -11.023 -4.949 13.778 1.00 98.75 124 ASP A C 1
ATOM 935 O O . ASP A 1 124 ? -10.511 -5.920 13.219 1.00 98.75 124 ASP A O 1
ATOM 939 N N . GLU A 1 125 ? -11.165 -3.772 13.162 1.00 98.75 125 GLU A N 1
ATOM 940 C CA . GLU A 1 125 ? -10.737 -3.532 11.777 1.00 98.75 125 GLU A CA 1
ATOM 941 C C . GLU A 1 125 ? -9.226 -3.718 11.591 1.00 98.75 125 GLU A C 1
ATOM 943 O O . GLU A 1 125 ? -8.803 -4.400 10.662 1.00 98.75 125 GLU A O 1
ATOM 948 N N . ILE A 1 126 ? -8.398 -3.234 12.520 1.00 98.88 126 ILE A N 1
ATOM 949 C CA . ILE A 1 126 ? -6.941 -3.439 12.507 1.00 98.88 126 ILE A CA 1
ATOM 950 C C . ILE A 1 126 ? -6.591 -4.936 12.480 1.00 98.88 126 ILE A C 1
ATOM 952 O O . ILE A 1 126 ? -5.722 -5.361 11.715 1.00 98.88 126 ILE A O 1
ATOM 956 N N . LYS A 1 127 ? -7.286 -5.769 13.267 1.00 98.88 127 LYS A N 1
ATOM 957 C CA . LYS A 1 127 ? -7.083 -7.228 13.245 1.00 98.88 127 LYS A CA 1
ATOM 958 C C . LYS A 1 127 ? -7.526 -7.853 11.925 1.00 98.88 127 LYS A C 1
ATOM 960 O O . LYS A 1 127 ? -6.848 -8.749 11.421 1.00 98.88 127 LYS A O 1
ATOM 965 N N . LYS A 1 128 ? -8.642 -7.397 11.347 1.00 98.88 128 LYS A N 1
ATOM 966 C CA . LYS A 1 128 ? -9.097 -7.854 10.023 1.00 98.88 128 LYS A CA 1
ATOM 967 C C . LYS A 1 128 ? -8.093 -7.488 8.934 1.00 98.88 128 LYS A C 1
ATOM 969 O O . LYS A 1 128 ? -7.779 -8.348 8.118 1.00 98.88 128 LYS A O 1
ATOM 974 N N . LEU A 1 129 ? -7.550 -6.271 8.962 1.00 98.88 129 LEU A N 1
ATOM 975 C CA . LEU A 1 129 ? -6.517 -5.808 8.034 1.00 98.88 129 LEU A CA 1
ATOM 976 C C . LEU A 1 129 ? -5.220 -6.607 8.184 1.00 98.88 129 LEU A C 1
ATOM 978 O O . LEU A 1 129 ? -4.629 -6.985 7.180 1.00 98.88 129 LEU A O 1
ATOM 982 N N . TYR A 1 130 ? -4.810 -6.947 9.409 1.00 98.88 130 TYR A N 1
ATOM 983 C CA . TYR A 1 130 ? -3.663 -7.834 9.632 1.00 98.88 130 TYR A CA 1
ATOM 984 C C . TYR A 1 130 ? -3.885 -9.232 9.039 1.00 98.88 130 TYR A C 1
ATOM 986 O O . TYR A 1 130 ? -3.027 -9.767 8.336 1.00 98.88 130 TYR A O 1
ATOM 994 N N . ASN A 1 131 ? -5.061 -9.816 9.271 1.00 98.81 131 ASN A N 1
ATOM 995 C CA . ASN A 1 131 ? -5.399 -11.118 8.701 1.00 98.81 131 ASN A CA 1
ATOM 996 C C . ASN A 1 131 ? -5.494 -11.063 7.170 1.00 98.81 131 ASN A C 1
ATOM 998 O O . ASN A 1 131 ? -5.095 -12.015 6.502 1.00 98.81 131 ASN A O 1
ATOM 1002 N N . LEU A 1 132 ? -5.999 -9.958 6.612 1.00 98.81 132 LEU A N 1
ATOM 1003 C CA . LEU A 1 132 ? -6.009 -9.698 5.175 1.00 98.81 132 LEU A CA 1
ATOM 1004 C C . LEU A 1 132 ? -4.579 -9.647 4.629 1.00 98.81 132 LEU A C 1
ATOM 1006 O O . LEU A 1 132 ? -4.282 -10.395 3.704 1.00 98.81 132 LEU A O 1
ATOM 1010 N N . PHE A 1 133 ? -3.711 -8.832 5.235 1.00 98.81 133 PHE A N 1
ATOM 1011 C CA . PHE A 1 133 ? -2.299 -8.667 4.880 1.00 98.81 133 PHE A CA 1
ATOM 1012 C C . PHE A 1 133 ? -1.577 -10.017 4.768 1.00 98.81 133 PHE A C 1
ATOM 1014 O O . PHE A 1 133 ? -0.949 -10.293 3.749 1.00 98.81 133 PHE A O 1
ATOM 1021 N N . LEU A 1 134 ? -1.744 -10.897 5.763 1.00 98.62 134 LEU A N 1
ATOM 1022 C CA . LEU A 1 134 ? -1.170 -12.245 5.718 1.00 98.62 134 LEU A CA 1
ATOM 1023 C C . LEU A 1 134 ? -1.819 -13.133 4.652 1.00 98.62 134 LEU A C 1
ATOM 1025 O O . LEU A 1 134 ? -1.132 -13.881 3.964 1.00 98.62 134 LEU A O 1
ATOM 1029 N N . LYS A 1 135 ? -3.149 -13.088 4.526 1.00 98.69 135 LYS A N 1
ATOM 1030 C CA . LYS A 1 135 ? -3.901 -13.975 3.631 1.00 98.69 135 LYS A CA 1
ATOM 1031 C C . LYS A 1 135 ? -3.565 -13.749 2.159 1.00 98.69 135 LYS A C 1
ATOM 1033 O O . LYS A 1 135 ? -3.622 -14.703 1.386 1.00 98.69 135 LYS A O 1
ATOM 1038 N N . ILE A 1 136 ? -3.291 -12.505 1.778 1.00 98.50 136 ILE A N 1
ATOM 1039 C CA . ILE A 1 136 ? -3.075 -12.107 0.382 1.00 98.50 136 ILE A CA 1
ATOM 1040 C C . ILE A 1 136 ? -1.597 -11.957 0.021 1.00 98.50 136 ILE A C 1
ATOM 1042 O O . ILE A 1 136 ? -1.302 -11.493 -1.073 1.00 98.50 136 ILE A O 1
ATOM 1046 N N . ASP A 1 137 ? -0.686 -12.328 0.929 1.00 98.56 137 ASP A N 1
ATOM 1047 C CA . AS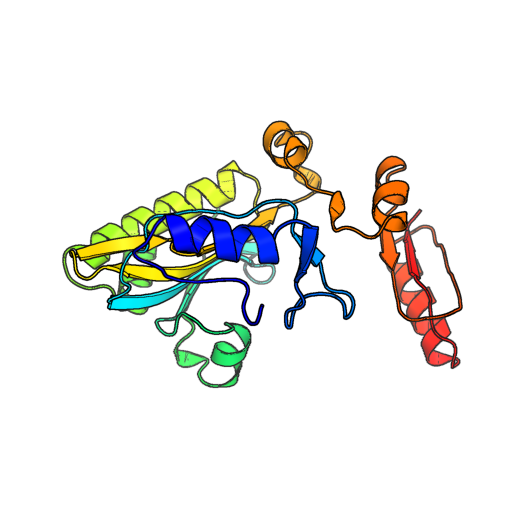P A 1 137 ? 0.758 -12.150 0.753 1.00 98.56 137 ASP A CA 1
ATOM 1048 C C . ASP A 1 137 ? 1.136 -10.703 0.395 1.00 98.56 137 ASP A C 1
ATOM 1050 O O . ASP A 1 137 ? 1.898 -10.432 -0.535 1.00 98.56 137 ASP A O 1
ATOM 1054 N N . ALA A 1 138 ? 0.568 -9.748 1.134 1.00 98.31 138 ALA A N 1
ATOM 1055 C CA . ALA A 1 138 ? 0.907 -8.348 0.955 1.00 98.31 138 ALA A CA 1
ATOM 1056 C C . ALA A 1 138 ? 2.306 -8.048 1.513 1.00 98.31 138 ALA A C 1
ATOM 1058 O O . ALA A 1 138 ? 2.685 -8.505 2.593 1.00 98.31 138 ALA A O 1
ATOM 1059 N N . THR A 1 139 ? 3.057 -7.208 0.807 1.00 98.00 139 THR A N 1
ATOM 1060 C CA . THR A 1 139 ? 4.253 -6.546 1.345 1.00 98.00 139 THR A CA 1
ATOM 1061 C C . THR A 1 139 ? 3.878 -5.299 2.140 1.00 98.00 139 THR A C 1
ATOM 1063 O O . THR A 1 139 ? 4.547 -4.978 3.125 1.00 98.00 139 THR A O 1
ATOM 1066 N N . GLN A 1 140 ? 2.775 -4.646 1.757 1.00 98.38 140 GLN A N 1
ATOM 1067 C CA . GLN A 1 140 ? 2.185 -3.516 2.465 1.00 98.38 140 GLN A CA 1
ATOM 1068 C C . GLN A 1 140 ? 0.666 -3.468 2.262 1.00 98.38 140 GLN A C 1
ATOM 1070 O O . GLN A 1 140 ? 0.171 -3.659 1.154 1.00 98.38 140 GLN A O 1
ATOM 1075 N N . VAL A 1 141 ? -0.069 -3.158 3.328 1.00 98.62 141 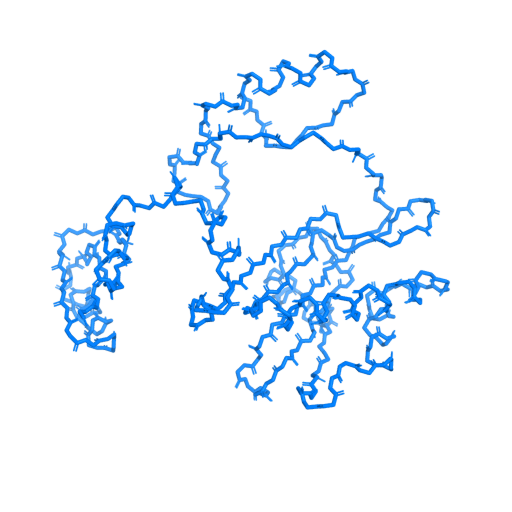VAL A N 1
ATOM 1076 C CA . VAL A 1 141 ? -1.455 -2.673 3.269 1.00 98.62 141 VAL A CA 1
ATOM 1077 C C . VAL A 1 141 ? -1.469 -1.303 3.924 1.00 98.62 141 VAL A C 1
ATOM 1079 O O . VAL A 1 141 ? -1.147 -1.190 5.101 1.00 98.62 141 VAL A O 1
ATOM 1082 N N . GLU A 1 142 ? -1.837 -0.276 3.176 1.00 98.31 142 GLU A N 1
ATOM 1083 C CA . GLU A 1 142 ? -1.953 1.106 3.630 1.00 98.31 142 GLU A CA 1
ATOM 1084 C C . GLU A 1 142 ? -3.409 1.548 3.501 1.00 98.31 142 GLU A C 1
ATOM 1086 O O . GLU A 1 142 ? -4.031 1.342 2.465 1.00 98.31 142 GLU A O 1
ATOM 1091 N N . VAL A 1 143 ? -3.956 2.148 4.553 1.00 98.31 143 VAL A N 1
ATOM 1092 C CA . VAL A 1 143 ? -5.303 2.716 4.594 1.00 98.31 143 VAL A CA 1
ATOM 1093 C C . VAL A 1 143 ? -5.177 4.186 4.969 1.00 98.31 143 VAL A C 1
ATOM 1095 O O . VAL A 1 143 ? -4.816 4.527 6.101 1.00 98.31 143 VAL A O 1
ATOM 1098 N N . ASN A 1 144 ? -5.473 5.060 4.010 1.00 96.38 144 ASN A N 1
ATOM 1099 C CA . ASN A 1 144 ? -5.348 6.501 4.179 1.00 96.38 144 ASN A CA 1
ATOM 1100 C C . ASN A 1 144 ? -6.433 7.244 3.370 1.00 96.38 144 ASN A C 1
ATOM 1102 O O . ASN A 1 144 ? -6.261 7.414 2.165 1.00 96.38 144 ASN A O 1
ATOM 1106 N N . PRO A 1 145 ? -7.527 7.708 4.005 1.00 95.69 145 PRO A N 1
ATOM 1107 C CA . PRO A 1 145 ? -7.729 7.733 5.451 1.00 95.69 145 PRO A CA 1
ATOM 1108 C C . PRO A 1 145 ? -8.345 6.441 6.015 1.00 95.69 145 PRO A C 1
ATOM 1110 O O . PRO A 1 145 ? -9.307 5.883 5.481 1.00 95.69 145 PRO A O 1
ATOM 1113 N N . PHE A 1 146 ? -7.838 6.014 7.172 1.00 98.12 146 PHE A N 1
ATOM 1114 C CA . PHE A 1 146 ? -8.543 5.139 8.111 1.00 98.12 146 PHE A CA 1
ATOM 1115 C C . PHE A 1 146 ? -9.247 6.032 9.131 1.00 98.12 146 PHE A C 1
ATOM 1117 O O . PHE A 1 146 ? -8.584 6.815 9.812 1.00 98.12 146 PHE A O 1
ATOM 1124 N N . GLY A 1 147 ? -10.573 5.997 9.237 1.00 96.50 147 GLY A N 1
ATOM 1125 C CA . GLY A 1 147 ? -11.251 7.073 9.960 1.00 96.50 147 GLY A CA 1
ATOM 1126 C C . GLY A 1 147 ? -12.650 6.766 10.447 1.00 96.50 147 GLY A C 1
ATOM 1127 O O . GLY A 1 147 ? -13.099 5.623 10.451 1.00 96.50 147 GLY A O 1
ATOM 1128 N N . GLU A 1 148 ? -13.320 7.825 10.888 1.00 96.44 148 GLU A N 1
ATOM 1129 C CA . GLU A 1 148 ? -14.646 7.774 11.496 1.00 96.44 148 GLU A CA 1
ATOM 1130 C C . GLU A 1 148 ? -15.659 8.546 10.653 1.00 96.44 148 GLU A C 1
ATOM 1132 O O . GLU A 1 148 ? -15.338 9.584 10.067 1.00 96.44 148 GLU A O 1
ATOM 1137 N N . THR A 1 149 ? -16.901 8.068 10.632 1.00 96.62 149 THR A N 1
ATOM 1138 C CA . THR A 1 149 ? -18.041 8.826 10.109 1.00 96.62 149 THR A CA 1
ATOM 1139 C C . THR A 1 149 ? -18.792 9.544 11.242 1.00 96.62 149 THR A C 1
ATOM 1141 O O . THR A 1 149 ? -18.722 9.121 12.404 1.00 96.62 149 THR A O 1
ATOM 1144 N N . PRO A 1 150 ? -19.560 10.614 10.952 1.00 95.12 150 PRO A N 1
ATOM 1145 C CA . PRO A 1 150 ? -20.442 11.259 11.931 1.00 95.12 150 PRO A CA 1
ATOM 1146 C C . PRO A 1 150 ? -21.470 10.314 12.572 1.00 95.12 150 PRO A C 1
ATOM 1148 O O . PRO A 1 150 ? -21.923 10.561 13.688 1.00 95.12 150 PRO A O 1
ATOM 1151 N N . GLU A 1 151 ? -21.829 9.228 11.888 1.00 94.81 151 GLU A N 1
ATOM 1152 C CA . GLU A 1 151 ? -22.761 8.197 12.358 1.00 94.81 151 GLU A CA 1
ATOM 1153 C C . GLU A 1 151 ? -22.117 7.226 13.365 1.00 94.81 151 GLU A C 1
ATOM 1155 O O . GLU A 1 151 ? -22.783 6.321 13.868 1.00 94.81 151 GLU A O 1
ATOM 1160 N N . GLY A 1 152 ? -20.835 7.418 13.690 1.00 95.06 152 GLY A N 1
ATOM 1161 C CA . GLY A 1 152 ? -20.125 6.618 14.679 1.00 95.06 152 GLY A CA 1
ATOM 1162 C C . GLY A 1 152 ? -19.724 5.247 14.146 1.00 95.06 152 GLY A C 1
ATOM 1163 O O . GLY A 1 152 ? -19.874 4.254 14.864 1.00 95.06 152 GLY A O 1
ATOM 1164 N N . GLN A 1 153 ? -19.212 5.205 12.914 1.00 96.75 153 GLN A N 1
ATOM 1165 C CA . GLN A 1 153 ? -18.627 4.016 12.296 1.00 96.75 153 GLN A CA 1
ATOM 1166 C C . GLN A 1 153 ? -17.157 4.241 11.952 1.00 96.75 153 GLN A C 1
ATOM 1168 O O . GLN A 1 153 ? -16.790 5.325 11.510 1.00 96.75 153 GLN A O 1
ATOM 1173 N N . VAL A 1 154 ? -16.338 3.201 12.109 1.00 97.81 154 VAL A N 1
ATOM 1174 C CA . VAL A 1 154 ? -14.961 3.160 11.601 1.00 97.81 154 VAL A CA 1
ATOM 1175 C C . VAL A 1 154 ? -14.943 2.578 10.189 1.00 97.81 154 VAL A C 1
ATOM 1177 O O . VAL A 1 154 ? -15.550 1.532 9.952 1.00 97.81 154 VAL A O 1
ATOM 1180 N N . VAL A 1 155 ? -14.254 3.247 9.264 1.00 97.38 155 VAL A N 1
ATOM 1181 C CA . VAL A 1 155 ? -14.228 2.905 7.834 1.00 97.38 155 VAL A CA 1
ATOM 1182 C C . VAL A 1 155 ? -12.808 3.024 7.273 1.00 97.38 155 VAL A C 1
ATOM 1184 O O . VAL A 1 155 ? -12.054 3.933 7.624 1.00 97.38 155 VAL A O 1
ATOM 1187 N N . CYS A 1 156 ? -12.454 2.103 6.373 1.00 97.44 156 CYS A N 1
ATOM 1188 C CA . CYS A 1 156 ? -11.297 2.228 5.486 1.00 97.44 156 CYS A CA 1
ATOM 1189 C C . CYS A 1 156 ? -11.753 2.969 4.220 1.00 97.44 156 CYS A C 1
ATOM 1191 O O . CYS A 1 156 ? -12.403 2.359 3.372 1.00 97.44 156 CYS A O 1
ATOM 1193 N N . PHE A 1 157 ? -11.506 4.278 4.129 1.00 93.31 157 PHE A N 1
ATOM 1194 C CA . PHE A 1 157 ? -12.071 5.105 3.052 1.00 93.31 157 PHE A CA 1
ATOM 1195 C C . PHE A 1 157 ? -11.324 4.950 1.729 1.00 93.31 157 PHE A C 1
ATOM 1197 O O . PHE A 1 157 ? -11.952 4.930 0.673 1.00 93.31 157 PHE A O 1
ATOM 1204 N N . ASP A 1 158 ? -10.002 4.834 1.801 1.00 93.19 158 ASP A N 1
ATOM 1205 C CA . ASP A 1 158 ? -9.133 4.555 0.663 1.00 93.19 158 ASP A CA 1
ATOM 1206 C C . ASP A 1 158 ? -7.963 3.687 1.131 1.00 93.19 158 ASP A C 1
ATOM 1208 O O . ASP A 1 158 ? -7.540 3.770 2.292 1.00 93.19 158 ASP A O 1
ATOM 1212 N N . ALA A 1 159 ? -7.482 2.814 0.252 1.00 95.31 159 ALA A N 1
ATOM 1213 C CA . ALA A 1 159 ? -6.430 1.872 0.578 1.00 95.31 159 ALA A CA 1
ATOM 1214 C C . ALA A 1 159 ? -5.554 1.532 -0.626 1.00 95.31 159 ALA A C 1
ATOM 1216 O O . ALA A 1 159 ? -6.026 1.359 -1.750 1.00 95.31 159 ALA A O 1
ATOM 1217 N N . LYS A 1 160 ? -4.268 1.341 -0.343 1.00 95.19 160 LYS A N 1
ATOM 1218 C CA . LYS A 1 160 ? -3.259 0.868 -1.281 1.00 95.19 160 LYS A CA 1
ATOM 1219 C C . LYS A 1 160 ? -2.675 -0.442 -0.776 1.00 95.19 160 LYS A C 1
ATOM 1221 O O . LYS A 1 160 ? -2.326 -0.564 0.397 1.00 95.19 160 LYS A O 1
ATOM 1226 N N . ILE A 1 161 ? -2.581 -1.431 -1.657 1.00 98.06 161 ILE A N 1
ATOM 1227 C CA . ILE A 1 161 ? -2.025 -2.744 -1.327 1.00 98.06 161 ILE A CA 1
ATOM 1228 C C . ILE A 1 161 ? -0.885 -3.039 -2.291 1.00 98.06 161 ILE A C 1
ATOM 1230 O O . ILE A 1 161 ? -1.062 -2.975 -3.506 1.00 98.06 161 ILE A O 1
ATOM 1234 N N . ASN A 1 162 ? 0.270 -3.383 -1.731 1.00 96.38 162 ASN A N 1
ATOM 1235 C CA . ASN A 1 162 ? 1.413 -3.900 -2.465 1.00 96.38 162 ASN A CA 1
ATOM 1236 C C . ASN A 1 162 ? 1.546 -5.391 -2.155 1.00 96.38 162 ASN A C 1
ATOM 1238 O O . ASN A 1 162 ? 1.447 -5.799 -0.996 1.00 96.38 162 ASN A O 1
ATOM 1242 N N . PHE A 1 163 ? 1.788 -6.196 -3.184 1.00 97.44 163 PHE A N 1
ATOM 1243 C CA . PHE A 1 163 ? 1.867 -7.653 -3.090 1.00 97.44 163 PHE A CA 1
ATOM 1244 C C . PHE A 1 163 ? 3.319 -8.138 -3.159 1.00 97.44 163 PHE A C 1
ATOM 1246 O O . PHE A 1 163 ? 4.207 -7.395 -3.578 1.00 97.44 163 PHE A O 1
ATOM 1253 N N . ASP A 1 164 ? 3.574 -9.357 -2.685 1.00 97.25 164 ASP A N 1
ATOM 1254 C CA . ASP A 1 164 ? 4.835 -10.066 -2.914 1.00 97.25 164 ASP A CA 1
ATOM 1255 C C . ASP A 1 164 ? 4.749 -10.860 -4.222 1.00 97.25 164 ASP A C 1
ATOM 1257 O O . ASP A 1 164 ? 4.046 -11.870 -4.291 1.00 97.25 164 ASP A O 1
ATOM 1261 N N . ASP A 1 165 ? 5.497 -10.441 -5.246 1.00 93.50 165 ASP A N 1
ATOM 1262 C CA . ASP A 1 165 ? 5.595 -11.151 -6.531 1.00 93.50 165 ASP A CA 1
ATOM 1263 C C . ASP A 1 165 ? 5.979 -12.628 -6.347 1.00 93.50 165 ASP A C 1
ATOM 1265 O O . ASP A 1 165 ? 5.514 -13.501 -7.079 1.00 93.50 165 ASP A O 1
ATOM 1269 N N . ASN A 1 166 ? 6.784 -12.951 -5.326 1.00 95.88 166 ASN A N 1
ATOM 1270 C CA . ASN A 1 166 ? 7.199 -14.334 -5.077 1.00 95.88 166 ASN A CA 1
ATOM 1271 C C . ASN A 1 166 ? 6.039 -15.232 -4.627 1.00 95.88 166 ASN A C 1
ATOM 1273 O O . ASN A 1 166 ? 6.180 -16.456 -4.629 1.00 95.88 166 ASN A O 1
ATOM 1277 N N . ALA A 1 167 ? 4.903 -14.656 -4.228 1.00 97.81 167 ALA A N 1
ATOM 1278 C CA . ALA A 1 167 ? 3.715 -15.381 -3.804 1.00 97.81 167 ALA A CA 1
ATOM 1279 C C . ALA A 1 167 ? 2.702 -15.622 -4.937 1.00 97.81 167 ALA A C 1
ATOM 1281 O O . ALA A 1 167 ? 1.689 -16.289 -4.702 1.00 97.81 167 ALA A O 1
ATOM 1282 N N . GLU A 1 168 ? 2.969 -15.166 -6.168 1.00 96.38 168 GLU A N 1
ATOM 1283 C CA . GLU A 1 168 ? 2.060 -15.317 -7.316 1.00 96.38 168 GLU A CA 1
ATOM 1284 C C . GLU A 1 168 ? 1.558 -16.760 -7.481 1.00 96.38 168 GLU A C 1
ATOM 1286 O O . GLU A 1 168 ? 0.361 -17.006 -7.668 1.00 96.38 168 GLU A O 1
ATOM 1291 N N . PHE A 1 169 ? 2.449 -17.745 -7.316 1.00 96.88 169 PHE A N 1
ATOM 1292 C CA . PHE A 1 169 ? 2.123 -19.166 -7.481 1.00 96.88 169 PHE A CA 1
ATOM 1293 C C . PHE A 1 169 ? 0.946 -19.640 -6.607 1.00 96.88 169 PHE A C 1
ATOM 1295 O O . PHE A 1 169 ? 0.271 -20.613 -6.969 1.00 96.88 169 PHE A O 1
ATOM 1302 N N . ARG A 1 170 ? 0.696 -18.968 -5.472 1.00 97.62 170 ARG A N 1
ATOM 1303 C CA . ARG A 1 170 ? -0.399 -19.245 -4.530 1.00 97.62 170 ARG A CA 1
ATOM 1304 C C . ARG A 1 170 ? -1.467 -18.147 -4.459 1.00 97.62 170 ARG A C 1
ATOM 1306 O O . ARG A 1 170 ? -2.477 -18.372 -3.801 1.00 97.62 170 ARG A O 1
ATOM 1313 N N . GLN A 1 171 ? -1.297 -17.029 -5.168 1.00 98.25 171 GLN A N 1
ATOM 1314 C CA . GLN A 1 171 ? -2.229 -15.889 -5.210 1.00 98.25 171 GLN A CA 1
ATOM 1315 C C . GLN A 1 171 ? -2.796 -15.639 -6.620 1.00 98.25 171 GLN A C 1
ATOM 1317 O O . GLN A 1 171 ? -3.046 -14.504 -7.016 1.00 98.25 171 GLN A O 1
ATOM 1322 N N . LYS A 1 172 ? -3.033 -16.705 -7.394 1.00 97.69 172 LYS A N 1
ATOM 1323 C CA . LYS A 1 172 ? -3.409 -16.620 -8.819 1.00 97.69 172 LYS A CA 1
ATOM 1324 C C . LYS A 1 172 ? -4.595 -15.703 -9.115 1.00 97.69 172 LYS A C 1
ATOM 1326 O O . LYS A 1 172 ? -4.562 -14.991 -10.108 1.00 97.69 172 LYS A O 1
ATOM 1331 N N . ASP A 1 173 ? -5.624 -15.709 -8.271 1.00 97.44 173 ASP A N 1
ATOM 1332 C CA . ASP A 1 173 ? -6.813 -14.876 -8.486 1.00 97.44 173 ASP A CA 1
ATOM 1333 C C . ASP A 1 173 ? -6.503 -13.380 -8.331 1.00 97.44 173 ASP A C 1
ATOM 1335 O O . ASP A 1 173 ? -7.104 -12.558 -9.016 1.00 97.44 173 ASP A O 1
ATOM 1339 N N . ILE A 1 174 ? -5.554 -13.024 -7.457 1.00 97.06 174 ILE A N 1
ATOM 1340 C CA . ILE A 1 174 ? -5.106 -11.640 -7.262 1.00 97.06 174 ILE A CA 1
ATOM 1341 C C . ILE A 1 174 ? -4.275 -11.189 -8.456 1.00 97.06 174 ILE A C 1
ATOM 1343 O O . ILE A 1 174 ? -4.575 -10.158 -9.047 1.00 97.06 174 ILE A O 1
ATOM 1347 N N . PHE A 1 175 ? -3.293 -11.992 -8.859 1.00 95.00 175 PHE A N 1
ATOM 1348 C CA . PHE A 1 175 ? -2.432 -11.670 -9.998 1.00 95.00 175 PHE A CA 1
ATOM 1349 C C . PHE A 1 175 ? -3.185 -11.721 -11.337 1.00 95.00 175 PHE A C 1
ATOM 1351 O O . PHE A 1 175 ? -2.838 -11.010 -12.270 1.00 95.00 175 PHE A O 1
ATOM 1358 N N . ALA A 1 176 ? -4.296 -12.459 -11.433 1.00 94.62 176 ALA A N 1
ATOM 1359 C CA . ALA A 1 176 ? -5.195 -12.390 -12.587 1.00 94.62 176 ALA A CA 1
ATOM 1360 C C . ALA A 1 176 ? -5.941 -11.046 -12.710 1.00 94.62 176 ALA A C 1
ATOM 1362 O O . ALA A 1 176 ? -6.500 -10.758 -13.771 1.00 94.62 176 ALA A O 1
ATOM 1363 N N . MET A 1 177 ? -5.987 -10.243 -11.639 1.00 94.12 177 MET A N 1
ATOM 1364 C CA . MET A 1 177 ? -6.527 -8.881 -11.658 1.00 94.12 177 MET A CA 1
ATOM 1365 C C . MET A 1 177 ? -5.471 -7.826 -12.001 1.00 94.12 177 MET A C 1
ATOM 1367 O O . MET A 1 177 ? -5.834 -6.651 -12.075 1.00 94.12 177 MET A O 1
ATOM 1371 N N . ASP A 1 178 ? -4.209 -8.222 -12.201 1.00 89.56 178 ASP A N 1
ATOM 1372 C CA . ASP A 1 178 ? -3.140 -7.302 -12.574 1.00 89.56 178 ASP A CA 1
ATOM 1373 C C . ASP A 1 178 ? -3.492 -6.564 -13.876 1.00 89.56 178 ASP A C 1
ATOM 1375 O O . ASP A 1 178 ? -3.820 -7.168 -14.905 1.00 89.56 178 ASP A O 1
ATOM 1379 N N . ASP A 1 179 ? -3.480 -5.234 -13.811 1.00 83.31 179 ASP A N 1
ATOM 1380 C CA . ASP A 1 179 ? -3.834 -4.357 -14.922 1.00 83.31 179 ASP A CA 1
ATOM 1381 C C . ASP A 1 179 ? -2.562 -3.764 -15.525 1.00 83.31 179 ASP A C 1
ATOM 1383 O O . ASP A 1 179 ? -2.190 -2.619 -15.277 1.00 83.31 179 ASP A O 1
ATOM 1387 N N . GLY A 1 180 ? -1.910 -4.543 -16.388 1.00 75.62 180 GLY A N 1
ATOM 1388 C CA . GLY A 1 180 ? -0.717 -4.094 -17.104 1.00 75.62 180 GLY A CA 1
ATOM 1389 C C . GLY A 1 180 ? -0.966 -2.995 -18.146 1.00 75.62 180 GLY A C 1
ATOM 1390 O O . GLY A 1 180 ? -0.041 -2.645 -18.876 1.00 75.62 180 GLY A O 1
ATOM 1391 N N . SER A 1 181 ? -2.186 -2.453 -18.285 1.00 76.12 181 SER A N 1
ATOM 1392 C CA . SER A 1 181 ? -2.471 -1.417 -19.291 1.00 76.12 181 SER A CA 1
ATOM 1393 C C . SER A 1 181 ? -1.800 -0.070 -19.005 1.00 76.12 181 SER A C 1
ATOM 1395 O O . SER A 1 181 ? -1.676 0.748 -19.921 1.00 76.12 181 SER A O 1
ATOM 1397 N N . GLU A 1 182 ? -1.355 0.138 -17.765 1.00 71.69 182 GLU A N 1
ATOM 1398 C CA . GLU A 1 182 ? -0.665 1.347 -17.304 1.00 71.69 182 GLU A CA 1
ATOM 1399 C C . GLU A 1 182 ? 0.864 1.183 -17.233 1.00 71.69 182 GLU A C 1
ATOM 1401 O O . GLU A 1 182 ? 1.576 2.183 -17.157 1.00 71.69 182 GLU A O 1
ATOM 1406 N N . ASN A 1 183 ? 1.369 -0.053 -17.303 1.00 79.56 183 ASN A N 1
ATOM 1407 C CA . ASN A 1 183 ? 2.801 -0.354 -17.265 1.00 79.56 183 ASN A CA 1
ATOM 1408 C C . ASN A 1 183 ? 3.497 0.040 -18.576 1.00 79.56 183 ASN A C 1
ATOM 1410 O O . ASN A 1 183 ? 2.880 0.083 -19.650 1.00 79.56 183 ASN A O 1
ATOM 1414 N N . GLU A 1 184 ? 4.817 0.247 -18.525 1.00 79.75 184 GLU A N 1
ATOM 1415 C CA . GLU A 1 184 ? 5.585 0.437 -19.751 1.00 79.75 184 GLU A CA 1
ATOM 1416 C C . GLU A 1 184 ? 5.495 -0.818 -20.643 1.00 79.75 184 GLU A C 1
ATOM 1418 O O . GLU A 1 184 ? 5.699 -1.941 -20.170 1.00 79.75 184 GLU A O 1
ATOM 1423 N N . PRO A 1 185 ? 5.243 -0.681 -21.962 1.00 87.88 185 PRO A N 1
ATOM 1424 C CA . PRO A 1 185 ? 5.125 -1.837 -22.853 1.00 87.88 185 PRO A CA 1
ATOM 1425 C C . PRO A 1 185 ? 6.345 -2.768 -22.836 1.00 87.88 185 PRO A C 1
ATOM 1427 O O . PRO A 1 185 ? 6.198 -3.968 -23.056 1.00 87.88 185 PRO A O 1
ATOM 1430 N N . ILE A 1 186 ? 7.539 -2.218 -22.582 1.00 91.31 186 ILE A N 1
ATOM 1431 C CA . ILE A 1 186 ? 8.790 -2.981 -22.507 1.00 91.31 186 ILE A CA 1
ATOM 1432 C C . ILE A 1 186 ? 8.864 -3.779 -21.199 1.00 91.31 186 ILE A C 1
ATOM 1434 O O . ILE A 1 186 ? 9.266 -4.938 -21.237 1.00 91.31 186 ILE A O 1
ATOM 1438 N N . GLU A 1 187 ? 8.417 -3.209 -20.075 1.00 89.50 187 GLU A N 1
ATOM 1439 C CA . GLU A 1 187 ? 8.319 -3.914 -18.787 1.00 89.50 187 GLU A CA 1
ATOM 1440 C C . GLU A 1 187 ? 7.366 -5.108 -18.888 1.00 89.50 187 GLU A C 1
ATOM 1442 O O . GLU A 1 187 ? 7.730 -6.229 -18.531 1.00 89.50 187 GLU A O 1
ATOM 1447 N N . ASN A 1 188 ? 6.190 -4.897 -19.486 1.00 88.12 188 ASN A N 1
ATOM 1448 C CA . ASN A 1 188 ? 5.216 -5.962 -19.729 1.00 88.12 188 ASN A CA 1
ATOM 1449 C C . ASN A 1 188 ? 5.757 -7.081 -20.628 1.00 88.12 188 ASN A C 1
ATOM 1451 O O . ASN A 1 188 ? 5.420 -8.248 -20.438 1.00 88.12 188 ASN A O 1
ATOM 1455 N N . GLU A 1 189 ? 6.539 -6.742 -21.654 1.00 93.12 189 GLU A N 1
ATOM 1456 C CA . GLU A 1 189 ? 7.130 -7.748 -22.536 1.00 93.12 189 GLU A CA 1
ATOM 1457 C C . GLU A 1 189 ? 8.258 -8.504 -21.827 1.00 93.12 189 GLU A C 1
ATOM 1459 O O . GLU A 1 189 ? 8.310 -9.725 -21.932 1.00 93.12 189 GLU A O 1
ATOM 1464 N N . ALA A 1 190 ? 9.107 -7.814 -21.058 1.00 92.88 190 ALA A N 1
ATOM 1465 C CA . ALA A 1 190 ? 10.186 -8.418 -20.279 1.00 92.88 190 ALA A CA 1
ATOM 1466 C C . ALA A 1 190 ? 9.661 -9.428 -19.246 1.00 92.88 190 ALA A C 1
ATOM 1468 O O . ALA A 1 190 ? 10.177 -10.545 -19.166 1.00 92.88 190 ALA A O 1
ATOM 1469 N N . ALA A 1 191 ? 8.583 -9.084 -18.535 1.00 89.31 191 ALA A N 1
ATOM 1470 C CA . ALA A 1 191 ? 7.965 -9.956 -17.539 1.00 89.31 191 ALA A CA 1
ATOM 1471 C C . ALA A 1 191 ? 7.531 -11.321 -18.111 1.00 89.31 191 ALA A C 1
ATOM 1473 O O . ALA A 1 191 ? 7.625 -12.331 -17.422 1.00 89.31 191 ALA A O 1
ATOM 1474 N N . LYS A 1 192 ? 7.135 -11.394 -19.392 1.00 90.75 192 LYS A N 1
ATOM 1475 C CA . LYS A 1 192 ? 6.761 -12.663 -20.058 1.00 90.75 192 LYS A CA 1
ATOM 1476 C C . LYS A 1 192 ? 7.923 -13.642 -20.225 1.00 90.75 192 LYS A C 1
ATOM 1478 O O . LYS A 1 192 ? 7.682 -14.816 -20.500 1.00 90.75 192 LYS A O 1
ATOM 1483 N N . TYR A 1 193 ? 9.155 -13.152 -20.130 1.00 94.62 193 TYR A N 1
ATOM 1484 C CA . TYR A 1 193 ? 10.379 -13.941 -20.256 1.00 94.62 193 TYR A CA 1
ATOM 1485 C C . TYR A 1 193 ? 11.145 -14.018 -18.931 1.00 94.62 193 TYR A C 1
ATOM 1487 O O . TYR A 1 193 ? 12.340 -14.298 -18.953 1.00 94.62 193 TYR A O 1
ATOM 1495 N N . ASP A 1 194 ? 10.479 -13.737 -17.805 1.00 90.44 194 ASP A N 1
ATOM 1496 C CA . ASP A 1 194 ? 11.074 -13.705 -16.464 1.00 90.44 194 ASP A CA 1
ATOM 1497 C C . ASP A 1 194 ? 12.233 -12.695 -16.321 1.00 90.44 194 ASP A C 1
ATOM 1499 O O . ASP A 1 194 ? 13.074 -12.811 -15.431 1.00 90.44 194 ASP A O 1
ATOM 1503 N N . LEU A 1 195 ? 12.259 -11.664 -17.173 1.00 93.44 195 LEU A N 1
ATOM 1504 C CA . LEU A 1 195 ? 13.265 -10.605 -17.146 1.00 93.44 195 LEU A CA 1
ATOM 1505 C C . LEU A 1 195 ? 12.809 -9.442 -16.260 1.00 93.44 195 LEU A C 1
ATOM 1507 O O . LEU A 1 195 ? 11.690 -8.939 -16.393 1.00 93.44 195 LEU A O 1
ATOM 1511 N N . LYS A 1 196 ? 13.703 -8.947 -15.397 1.00 91.88 196 LYS A N 1
ATOM 1512 C CA . LYS A 1 196 ? 13.441 -7.758 -14.569 1.00 91.88 196 LYS A CA 1
ATOM 1513 C C . LYS A 1 196 ? 13.961 -6.511 -15.278 1.00 91.88 196 LYS A C 1
ATOM 1515 O O . LYS A 1 196 ? 15.131 -6.156 -15.143 1.00 91.88 196 LYS A O 1
ATOM 1520 N N . TYR A 1 197 ? 13.084 -5.866 -16.043 1.00 94.94 197 TYR A N 1
ATOM 1521 C CA . TYR A 1 197 ? 13.345 -4.595 -16.724 1.00 94.94 197 TYR A CA 1
ATOM 1522 C C . TYR A 1 197 ? 12.762 -3.421 -15.927 1.00 94.94 197 TYR A C 1
ATOM 1524 O O . TYR A 1 197 ? 11.668 -3.543 -15.387 1.00 94.94 197 TYR A O 1
ATOM 1532 N N . ILE A 1 198 ? 13.477 -2.294 -15.878 1.00 93.88 198 ILE A N 1
ATOM 1533 C CA . ILE A 1 198 ? 12.965 -1.007 -15.374 1.00 93.88 198 ILE A CA 1
ATOM 1534 C C . ILE A 1 198 ? 13.428 0.100 -16.325 1.00 93.88 198 ILE A C 1
ATOM 1536 O O . ILE A 1 198 ? 14.631 0.218 -16.593 1.00 93.88 198 ILE A O 1
ATOM 1540 N N . GLY A 1 199 ? 12.497 0.912 -16.828 1.00 92.56 199 GLY A N 1
ATOM 1541 C CA . GLY A 1 199 ? 12.802 2.067 -17.683 1.00 92.56 199 GLY A CA 1
ATOM 1542 C C . GLY A 1 199 ? 13.470 3.223 -16.922 1.00 92.56 199 GLY A C 1
ATOM 1543 O O . GLY A 1 199 ? 13.106 3.528 -15.788 1.00 92.56 199 GLY A O 1
ATOM 1544 N N . LEU A 1 200 ? 14.459 3.890 -17.534 1.00 94.12 200 LEU A N 1
ATOM 1545 C CA . LEU A 1 200 ? 15.132 5.078 -16.985 1.00 94.12 200 LEU A CA 1
ATOM 1546 C C . LEU A 1 200 ? 15.220 6.201 -18.037 1.00 94.12 200 LEU A C 1
ATOM 1548 O O . LEU A 1 200 ? 15.250 5.953 -19.240 1.00 94.12 200 LEU A O 1
ATOM 1552 N N . ASP A 1 201 ? 15.331 7.457 -17.594 1.00 92.75 201 ASP A N 1
ATOM 1553 C CA . ASP A 1 201 ? 15.486 8.622 -18.487 1.00 92.75 201 ASP A CA 1
ATOM 1554 C C . ASP A 1 201 ? 16.944 8.789 -18.960 1.00 92.75 201 ASP A C 1
ATOM 1556 O O . ASP A 1 201 ? 17.698 9.667 -18.517 1.00 92.75 201 ASP A O 1
ATOM 1560 N N . GLY A 1 202 ? 17.365 7.897 -19.858 1.00 95.56 202 GLY A N 1
ATOM 1561 C CA . GLY A 1 202 ? 18.705 7.890 -20.429 1.00 95.56 202 GLY A CA 1
ATOM 1562 C C . GLY A 1 202 ? 18.762 7.421 -21.877 1.00 95.56 202 GLY A C 1
ATOM 1563 O O . GLY A 1 202 ? 17.753 7.242 -22.550 1.00 95.56 202 GLY A O 1
ATOM 1564 N N . ASN A 1 203 ? 19.981 7.268 -22.389 1.00 97.25 203 ASN A N 1
ATOM 1565 C CA . ASN A 1 203 ? 20.239 6.947 -23.795 1.00 97.25 203 ASN A CA 1
ATOM 1566 C C . ASN A 1 203 ? 21.276 5.831 -24.003 1.00 97.25 203 ASN A C 1
ATOM 1568 O O . ASN A 1 203 ? 21.629 5.537 -25.144 1.00 97.25 203 ASN A O 1
ATOM 1572 N N . ILE A 1 204 ? 21.762 5.209 -22.925 1.00 98.12 204 ILE A N 1
ATOM 1573 C CA . ILE A 1 204 ? 22.695 4.079 -22.962 1.00 98.12 204 ILE A CA 1
ATOM 1574 C C . ILE A 1 204 ? 22.012 2.875 -22.317 1.00 98.12 204 ILE A C 1
ATOM 1576 O O . ILE A 1 204 ? 21.876 2.826 -21.098 1.00 98.12 204 ILE A O 1
ATOM 1580 N N . ALA A 1 205 ? 21.573 1.913 -23.124 1.00 98.06 205 ALA A N 1
ATOM 1581 C CA . ALA A 1 205 ? 20.970 0.686 -22.611 1.00 98.06 205 ALA A CA 1
ATOM 1582 C C . ALA A 1 205 ? 22.028 -0.273 -22.043 1.00 98.06 205 ALA A C 1
ATOM 1584 O O . ALA A 1 205 ? 23.155 -0.332 -22.545 1.00 98.06 205 ALA A O 1
ATOM 1585 N N . CYS A 1 206 ? 21.660 -1.056 -21.031 1.00 96.69 206 CYS A N 1
ATOM 1586 C CA . CYS A 1 206 ? 22.495 -2.128 -20.488 1.00 96.69 206 CYS A CA 1
ATOM 1587 C C . CYS A 1 206 ? 21.649 -3.356 -20.118 1.00 96.69 206 CYS A C 1
ATOM 1589 O O . CYS A 1 206 ? 20.445 -3.258 -19.894 1.00 96.69 206 CYS A O 1
ATOM 1591 N N . PHE A 1 207 ? 22.283 -4.527 -20.098 1.00 97.00 207 PHE A N 1
ATOM 1592 C CA . PHE A 1 207 ? 21.698 -5.788 -19.646 1.00 97.00 207 PHE A CA 1
ATOM 1593 C C . PHE A 1 207 ? 22.803 -6.638 -19.030 1.00 97.00 207 PHE A C 1
ATOM 1595 O O . PHE A 1 207 ? 23.934 -6.640 -19.527 1.00 97.00 207 PHE A O 1
ATOM 1602 N N . VAL A 1 208 ? 22.507 -7.308 -17.921 1.00 96.88 208 VAL A N 1
ATOM 1603 C CA . VAL A 1 208 ? 23.525 -7.968 -17.100 1.00 96.88 208 VAL A CA 1
ATOM 1604 C C . VAL A 1 208 ? 22.927 -9.192 -16.410 1.00 96.88 208 VAL A C 1
ATOM 1606 O O . VAL A 1 208 ? 21.766 -9.176 -16.036 1.00 96.88 208 VAL A O 1
ATOM 1609 N N . ASN A 1 209 ? 23.720 -10.246 -16.214 1.00 94.44 209 ASN A N 1
ATOM 1610 C CA . ASN A 1 209 ? 23.330 -11.439 -15.462 1.00 94.44 209 ASN A CA 1
ATOM 1611 C C . ASN A 1 209 ? 23.600 -11.277 -13.954 1.00 94.44 209 ASN A C 1
ATOM 1613 O O . ASN A 1 209 ? 24.643 -11.687 -13.436 1.00 94.44 209 ASN A O 1
ATOM 1617 N N . GLY A 1 210 ? 22.654 -10.668 -13.252 1.00 92.69 210 GLY A N 1
ATOM 1618 C CA . GLY A 1 210 ? 22.619 -10.516 -11.806 1.00 92.69 210 GLY A CA 1
ATOM 1619 C C . GLY A 1 210 ? 22.293 -9.083 -11.390 1.00 92.69 210 GLY A C 1
ATOM 1620 O O . GLY A 1 210 ? 23.075 -8.165 -11.655 1.00 92.69 210 GLY A O 1
ATOM 1621 N N . ALA A 1 211 ? 21.210 -8.908 -10.628 1.00 92.62 211 ALA A N 1
ATOM 1622 C CA . ALA A 1 211 ? 20.709 -7.612 -10.162 1.00 92.62 211 ALA A CA 1
ATOM 1623 C C . ALA A 1 211 ? 21.782 -6.681 -9.568 1.00 92.62 211 ALA A C 1
ATOM 1625 O O . ALA A 1 211 ? 21.814 -5.487 -9.864 1.00 92.62 211 ALA A O 1
ATOM 1626 N N . GLY A 1 212 ? 22.698 -7.219 -8.753 1.00 95.94 212 GLY A N 1
ATOM 1627 C CA . GLY A 1 212 ? 23.787 -6.438 -8.157 1.00 95.94 212 GLY A CA 1
ATOM 1628 C C . GLY A 1 212 ? 24.738 -5.838 -9.196 1.00 95.94 212 GLY A C 1
ATOM 1629 O O . GLY A 1 212 ? 25.130 -4.677 -9.085 1.00 95.94 212 GLY A O 1
ATOM 1630 N N . LEU A 1 213 ? 25.083 -6.608 -10.231 1.00 97.19 213 LEU A N 1
ATOM 1631 C CA . LEU A 1 213 ? 25.961 -6.143 -11.301 1.00 97.19 213 LEU A CA 1
ATOM 1632 C C . LEU A 1 213 ? 25.202 -5.255 -12.296 1.00 97.19 213 LEU A C 1
ATOM 1634 O O . LEU A 1 213 ? 25.790 -4.310 -12.817 1.00 97.19 213 LEU A O 1
ATOM 1638 N N . ALA A 1 214 ? 23.908 -5.504 -12.518 1.00 96.75 214 ALA A N 1
ATOM 1639 C CA . ALA A 1 214 ? 23.036 -4.636 -13.308 1.00 96.75 214 ALA A CA 1
ATOM 1640 C C . ALA A 1 214 ? 22.974 -3.219 -12.707 1.00 96.75 214 ALA A C 1
ATOM 1642 O O . ALA A 1 214 ? 23.263 -2.250 -13.410 1.00 96.75 214 ALA A O 1
ATOM 1643 N N . MET A 1 215 ? 22.734 -3.098 -11.392 1.00 96.62 215 MET A N 1
ATOM 1644 C CA . MET A 1 215 ? 22.779 -1.811 -10.677 1.00 96.62 215 MET A CA 1
ATOM 1645 C C . MET A 1 215 ? 24.158 -1.149 -10.784 1.00 96.62 215 MET A C 1
ATOM 1647 O O . MET A 1 215 ? 24.258 -0.010 -11.235 1.00 96.62 215 MET A O 1
ATOM 1651 N N . ALA A 1 216 ? 25.235 -1.881 -10.473 1.00 98.06 216 ALA A N 1
ATOM 1652 C CA . ALA A 1 216 ? 26.597 -1.348 -10.561 1.00 98.06 216 ALA A CA 1
ATOM 1653 C C . ALA A 1 216 ? 26.978 -0.897 -11.987 1.00 98.06 216 ALA A C 1
ATOM 1655 O O . ALA A 1 216 ? 27.789 0.013 -12.164 1.00 98.06 216 ALA A O 1
ATOM 1656 N N . THR A 1 217 ? 26.390 -1.519 -13.012 1.00 98.19 217 THR A N 1
ATOM 1657 C CA . THR A 1 217 ? 26.588 -1.142 -14.417 1.00 98.19 217 THR A CA 1
ATOM 1658 C C . THR A 1 217 ? 25.861 0.161 -14.751 1.00 98.19 217 THR A C 1
ATOM 1660 O O . THR A 1 217 ? 26.445 1.033 -15.395 1.00 98.19 217 THR A O 1
ATOM 1663 N N . CYS A 1 218 ? 24.624 0.347 -14.280 1.00 97.50 218 CYS A N 1
ATOM 1664 C CA . CYS A 1 218 ? 23.946 1.643 -14.372 1.00 97.50 218 CYS A CA 1
ATOM 1665 C C . CYS A 1 218 ? 24.759 2.744 -13.670 1.00 97.50 218 CYS A C 1
ATOM 1667 O O . CYS A 1 218 ? 24.990 3.809 -14.251 1.00 97.50 218 CYS A O 1
ATOM 1669 N N . ASP A 1 219 ? 25.263 2.457 -12.466 1.00 97.94 219 ASP A N 1
ATOM 1670 C CA . ASP A 1 219 ? 26.057 3.392 -11.667 1.00 97.94 219 ASP A CA 1
ATOM 1671 C C . ASP A 1 219 ? 27.357 3.785 -12.372 1.00 97.94 219 ASP A C 1
ATOM 1673 O O . ASP A 1 219 ? 27.671 4.970 -12.480 1.00 97.94 219 ASP A O 1
ATOM 1677 N N . ILE A 1 220 ? 28.122 2.820 -12.896 1.00 98.31 220 ILE A N 1
ATOM 1678 C CA . ILE A 1 220 ? 29.395 3.123 -13.561 1.00 98.31 220 ILE A CA 1
ATOM 1679 C C . ILE A 1 220 ? 29.187 3.889 -14.875 1.00 98.31 220 ILE A C 1
ATOM 1681 O O . ILE A 1 220 ? 30.011 4.746 -15.199 1.00 98.31 220 ILE A O 1
ATOM 1685 N N . ILE A 1 221 ? 28.087 3.654 -15.604 1.00 98.31 221 ILE A N 1
ATOM 1686 C CA . ILE A 1 221 ? 27.704 4.477 -16.765 1.00 98.31 221 ILE A CA 1
ATOM 1687 C C . ILE A 1 221 ? 27.495 5.927 -16.318 1.00 98.31 221 ILE A C 1
ATOM 1689 O O . ILE A 1 221 ? 28.076 6.839 -16.911 1.00 98.31 221 ILE A O 1
ATOM 1693 N N . PHE A 1 222 ? 26.713 6.136 -15.255 1.00 98.06 222 PHE A N 1
ATOM 1694 C CA . PHE A 1 222 ? 26.430 7.464 -14.715 1.00 98.06 222 PHE A CA 1
ATOM 1695 C C . PHE A 1 222 ? 27.693 8.174 -14.204 1.00 98.06 222 PHE A C 1
ATOM 1697 O O . PHE A 1 222 ? 27.947 9.325 -14.563 1.00 98.06 222 PHE A O 1
ATOM 1704 N N . LEU A 1 223 ? 28.538 7.477 -13.438 1.00 98.12 223 LEU A N 1
ATOM 1705 C CA . LEU A 1 223 ? 29.803 8.003 -12.907 1.00 98.12 223 LEU A CA 1
ATOM 1706 C C . LEU A 1 223 ? 30.772 8.455 -14.008 1.00 98.12 223 LEU A C 1
ATOM 1708 O O . LEU A 1 223 ? 31.571 9.363 -13.786 1.00 98.12 223 LEU A O 1
ATOM 1712 N N . ASN A 1 224 ? 30.692 7.853 -15.196 1.00 98.25 224 ASN A N 1
ATOM 1713 C CA . ASN A 1 224 ? 31.504 8.219 -16.358 1.00 98.25 224 ASN A CA 1
ATOM 1714 C C . ASN A 1 224 ? 30.788 9.193 -17.316 1.00 98.25 224 ASN A C 1
ATOM 1716 O O . ASN A 1 224 ? 31.216 9.371 -18.456 1.00 98.25 224 ASN A O 1
ATOM 1720 N N . GLY A 1 225 ? 29.718 9.851 -16.859 1.00 97.75 225 GLY A N 1
ATOM 1721 C CA . GLY A 1 225 ? 29.021 10.913 -17.589 1.00 97.75 225 GLY A CA 1
ATOM 1722 C C . GLY A 1 225 ? 27.982 10.433 -18.606 1.00 97.75 225 GLY A C 1
ATOM 1723 O O . GLY A 1 225 ? 27.436 11.250 -19.348 1.00 97.75 225 GLY A O 1
ATOM 1724 N N . GLY A 1 226 ? 27.700 9.130 -18.656 1.00 98.12 226 GLY A N 1
ATOM 1725 C CA . GLY A 1 226 ? 26.602 8.567 -19.435 1.00 98.12 226 GLY A CA 1
ATOM 1726 C C . GLY A 1 226 ? 25.253 8.681 -18.719 1.00 98.12 226 GLY A C 1
ATOM 1727 O O . GLY A 1 226 ? 25.182 9.008 -17.537 1.00 98.12 226 GLY A O 1
ATOM 1728 N N . LYS A 1 227 ? 24.162 8.385 -19.433 1.00 98.12 227 LYS A N 1
ATOM 1729 C CA . LYS A 1 227 ? 22.821 8.268 -18.844 1.00 98.12 227 LYS A CA 1
ATOM 1730 C C . LYS A 1 227 ? 22.258 6.872 -19.120 1.00 98.12 227 LYS A C 1
ATOM 1732 O O . LYS A 1 227 ? 21.914 6.612 -20.279 1.00 98.12 227 LYS A O 1
ATOM 1737 N N . PRO A 1 228 ? 22.186 5.975 -18.120 1.00 98.00 228 PRO A N 1
ATOM 1738 C CA . PRO A 1 228 ? 21.611 4.649 -18.321 1.00 98.00 228 PRO A CA 1
ATOM 1739 C C . PRO A 1 228 ? 20.135 4.775 -18.719 1.00 98.00 228 PRO A C 1
ATOM 1741 O O . PRO A 1 228 ? 19.394 5.536 -18.104 1.00 98.00 228 PRO A O 1
ATOM 1744 N N . ALA A 1 229 ? 19.732 4.076 -19.778 1.00 97.44 229 ALA A N 1
ATOM 1745 C CA . ALA A 1 229 ? 18.373 4.112 -20.328 1.00 97.44 229 ALA A CA 1
ATOM 1746 C C . ALA A 1 229 ? 17.436 3.089 -19.676 1.00 97.44 229 ALA A C 1
ATOM 1748 O O . ALA A 1 229 ? 16.220 3.202 -19.788 1.00 97.44 229 ALA A O 1
ATOM 1749 N N . ASN A 1 230 ? 17.993 2.075 -19.019 1.00 97.44 230 ASN A N 1
ATOM 1750 C CA . ASN A 1 230 ? 17.228 1.028 -18.365 1.00 97.44 230 ASN A CA 1
ATOM 1751 C C . ASN A 1 230 ? 18.086 0.301 -17.324 1.00 97.44 230 ASN A C 1
ATOM 1753 O O . ASN A 1 230 ? 19.314 0.363 -17.362 1.00 97.44 230 ASN A O 1
ATOM 1757 N N . PHE A 1 231 ? 17.417 -0.435 -16.447 1.00 97.62 231 PHE A N 1
ATOM 1758 C CA . PHE A 1 231 ? 17.962 -1.573 -15.716 1.00 97.62 231 PHE A CA 1
ATOM 1759 C C . PHE A 1 231 ? 17.403 -2.854 -16.354 1.00 97.62 231 PHE A C 1
ATOM 1761 O O . PHE A 1 231 ? 16.234 -2.880 -16.738 1.00 97.62 231 PHE A O 1
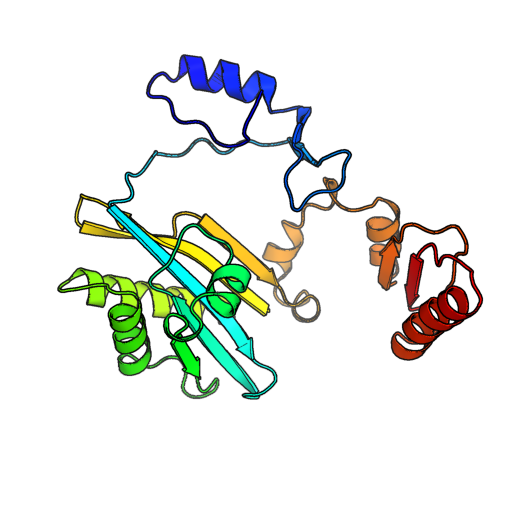ATOM 1768 N N . LEU A 1 232 ? 18.223 -3.896 -16.517 1.00 96.94 232 LEU A N 1
ATOM 1769 C CA . LEU A 1 232 ? 17.772 -5.206 -17.001 1.00 96.94 232 LEU A CA 1
ATOM 1770 C C . LEU A 1 232 ? 18.634 -6.331 -16.418 1.00 96.94 232 LEU A C 1
ATOM 1772 O O . LEU A 1 232 ? 19.831 -6.409 -16.717 1.00 96.94 232 LEU A O 1
ATOM 1776 N N . ASP A 1 233 ? 17.999 -7.187 -15.619 1.00 95.88 233 ASP A N 1
ATOM 1777 C CA . ASP A 1 233 ? 18.561 -8.439 -15.099 1.00 95.88 233 ASP A CA 1
ATOM 1778 C C . ASP A 1 233 ? 18.099 -9.641 -15.945 1.00 95.88 233 ASP A C 1
ATOM 1780 O O . ASP A 1 233 ? 16.916 -9.710 -16.299 1.00 95.88 233 ASP A O 1
ATOM 1784 N N . LEU A 1 234 ? 19.040 -10.533 -16.288 1.00 92.19 234 LEU A N 1
ATOM 1785 C CA . LEU A 1 234 ? 18.844 -11.717 -17.147 1.00 92.19 234 LEU A CA 1
ATOM 1786 C C . LEU A 1 234 ? 18.408 -12.972 -16.388 1.00 92.19 234 LEU A C 1
ATOM 1788 O O . LEU A 1 234 ? 18.954 -13.214 -15.288 1.00 92.19 234 LEU A O 1
#

Foldseek 3Di:
DPDPDDDDPDPVVVVVVVVVQAQAFDDDPPAPPRHFHHNDDDDDDDFAFPAFKKWKWAQDPVLRAIKIWIFLDFPDDVVVCCVPPVVRIDIDGADPVVADDLVRLLVRLVSNPQDDVRSVQSSVVVSVVRVVCVVQQWRMKIQGGQGAGPVGHTDRPDIDTHHDPVCCVVNVVVVVPDDCSRPDPVCVVCVVVVKHKDFDPFDAEDEDADQVVLVVVCVVCVVVPGHYGMRIHD

Radius of gyration: 21.24 Å; chains: 1; bounding box: 59×39×47 Å

pLDDT: mean 94.7, std 4.98, range [71.69, 98.88]

Secondary structure (DSSP, 8-state):
---S----S-HHHHHHHHHTTTTSEEP-TTS-TT-EE------------SEEEEEEEEEETTTTEEEEEEES--SS-HHHHHHH-GGG-EEEE--TTT---HHHHHHHHHHTT--HHHHHHHHHHHHHHHHHHHHTTEEEEEEEEEEE-TTS-EEE-SEEEEE-GGGGGG-HHHHTT--TTSS-HHHHHHHTTT-EEEE-S-SB---BSSHHHHHHHHHHHHHTT--B-EEEE-

Organism: NCBI:txid1158136